Protein AF-A0A7C2A414-F1 (afdb_monomer_lite)

Structure (mmCIF, N/CA/C/O backbone):
data_AF-A0A7C2A414-F1
#
_entry.id   AF-A0A7C2A414-F1
#
loop_
_atom_site.group_PDB
_atom_site.id
_atom_site.type_symbol
_atom_site.label_atom_id
_atom_site.label_alt_id
_atom_site.label_comp_id
_atom_site.label_asym_id
_atom_site.label_entity_id
_atom_site.label_seq_id
_atom_site.pdbx_PDB_ins_code
_atom_site.Cartn_x
_atom_site.Cartn_y
_atom_site.Cartn_z
_atom_site.occupancy
_atom_site.B_iso_or_equiv
_atom_site.auth_seq_id
_atom_site.auth_comp_id
_atom_site.auth_asym_id
_atom_site.auth_atom_id
_atom_site.pdbx_PDB_model_num
ATOM 1 N N . MET A 1 1 ? 48.017 6.744 -39.337 1.00 50.59 1 MET A N 1
ATOM 2 C CA . MET A 1 1 ? 47.789 7.904 -38.442 1.00 50.59 1 MET A CA 1
ATOM 3 C C . MET A 1 1 ? 46.297 8.020 -38.169 1.00 50.59 1 MET A C 1
ATOM 5 O O . MET A 1 1 ? 45.558 8.285 -39.107 1.00 50.59 1 MET A O 1
ATOM 9 N N . ARG A 1 2 ? 45.832 7.776 -36.935 1.00 53.12 2 ARG A N 1
ATOM 10 C CA . ARG A 1 2 ? 44.433 8.056 -36.566 1.00 53.12 2 ARG A CA 1
ATOM 11 C C . ARG A 1 2 ? 44.246 9.574 -36.585 1.00 53.12 2 ARG A C 1
ATOM 13 O O . ARG A 1 2 ? 44.932 10.281 -35.850 1.00 53.12 2 ARG A O 1
ATOM 20 N N . SER A 1 3 ? 43.393 10.068 -37.480 1.00 64.06 3 SER A N 1
ATOM 21 C CA . SER A 1 3 ? 43.001 11.478 -37.493 1.00 64.06 3 SER A CA 1
ATOM 22 C C . SER A 1 3 ? 42.379 11.811 -36.137 1.00 64.06 3 SER A C 1
ATOM 24 O O . SER A 1 3 ? 41.512 11.075 -35.668 1.00 64.06 3 SER A O 1
ATOM 26 N N . SER A 1 4 ? 42.868 12.865 -35.482 1.00 78.19 4 SER A N 1
ATOM 27 C CA . SER A 1 4 ? 42.313 13.329 -34.207 1.00 78.19 4 SER A CA 1
ATOM 28 C C . SER A 1 4 ? 40.832 13.647 -34.395 1.00 78.19 4 SER A C 1
ATOM 30 O O . SER A 1 4 ? 40.471 14.351 -35.336 1.00 78.19 4 SER A O 1
ATOM 32 N N . ILE A 1 5 ? 39.984 13.140 -33.500 1.00 76.44 5 ILE A N 1
ATOM 33 C CA . ILE A 1 5 ? 38.527 13.325 -33.548 1.00 76.44 5 ILE A CA 1
ATOM 34 C C . ILE A 1 5 ? 38.134 14.815 -33.543 1.00 76.44 5 ILE A C 1
ATOM 36 O O . ILE A 1 5 ? 37.133 15.203 -34.132 1.00 76.44 5 ILE A O 1
ATOM 40 N N . PHE A 1 6 ? 39.000 15.665 -32.983 1.00 76.94 6 P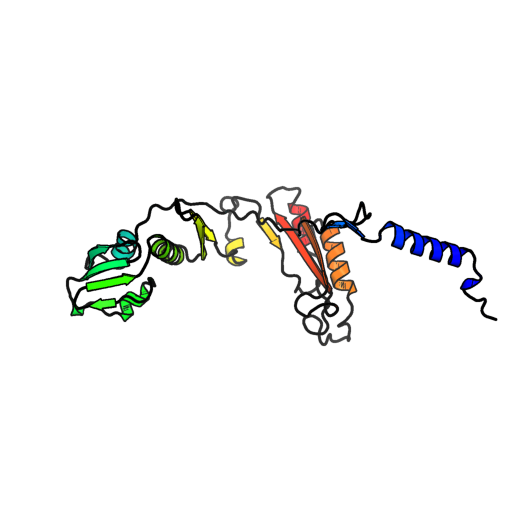HE A N 1
ATOM 41 C CA . PHE A 1 6 ? 38.868 17.122 -32.951 1.00 76.94 6 PHE A CA 1
ATOM 42 C C . PHE A 1 6 ? 39.212 17.820 -34.276 1.00 76.94 6 PHE A C 1
ATOM 44 O O . PHE A 1 6 ? 39.182 19.043 -34.341 1.00 76.94 6 PHE A O 1
ATOM 51 N N . LYS A 1 7 ? 39.565 17.077 -35.333 1.00 84.25 7 LYS A N 1
ATOM 52 C CA . LYS A 1 7 ? 39.745 17.622 -36.689 1.00 84.25 7 LYS A CA 1
ATOM 53 C C . LYS A 1 7 ? 38.499 17.472 -37.564 1.00 84.25 7 LYS A C 1
ATOM 55 O O . LYS A 1 7 ? 38.456 18.075 -38.632 1.00 84.25 7 LYS A O 1
ATOM 60 N N . ASP A 1 8 ? 37.507 16.679 -37.151 1.00 89.25 8 ASP A N 1
ATOM 61 C CA . ASP A 1 8 ? 36.252 16.551 -37.894 1.00 89.25 8 ASP A CA 1
ATOM 62 C C . ASP A 1 8 ? 35.303 17.694 -37.513 1.00 89.25 8 ASP A C 1
ATOM 64 O O . ASP A 1 8 ? 34.830 17.793 -36.380 1.00 89.25 8 ASP A O 1
ATOM 68 N N . PHE A 1 9 ? 35.007 18.562 -38.479 1.00 90.25 9 PHE A N 1
ATOM 69 C CA . PHE A 1 9 ? 34.134 19.719 -38.290 1.00 90.25 9 PHE A CA 1
ATOM 70 C C . PHE A 1 9 ? 32.725 19.338 -37.804 1.00 90.25 9 PHE A C 1
ATOM 72 O O . PHE A 1 9 ? 32.122 20.078 -37.030 1.00 90.25 9 PHE A O 1
ATOM 79 N N . ARG A 1 10 ? 32.217 18.154 -38.175 1.00 88.25 10 ARG A N 1
ATOM 80 C CA . ARG A 1 10 ? 30.908 17.660 -37.716 1.00 88.25 10 ARG A CA 1
ATOM 81 C C . ARG A 1 10 ? 30.917 17.354 -36.221 1.00 88.25 10 ARG A C 1
ATOM 83 O O . ARG A 1 10 ? 29.940 17.636 -35.535 1.00 88.25 10 ARG A O 1
ATOM 90 N N . VAL A 1 11 ? 32.030 16.818 -35.715 1.00 89.12 11 VAL A N 1
ATOM 91 C CA . VAL A 1 11 ? 32.210 16.537 -34.284 1.00 89.12 11 VAL A CA 1
ATOM 92 C C . VAL A 1 11 ? 32.282 17.843 -33.500 1.00 89.12 11 VAL A C 1
ATOM 94 O O . VAL A 1 11 ? 31.648 17.960 -32.456 1.00 89.12 11 VAL A O 1
ATOM 97 N N . ILE A 1 12 ? 32.984 18.851 -34.025 1.00 91.81 12 ILE A N 1
ATOM 98 C CA . ILE A 1 12 ? 33.044 20.181 -33.402 1.00 91.81 12 ILE A CA 1
ATOM 99 C C . ILE A 1 12 ? 31.646 20.809 -33.338 1.00 91.81 12 ILE A C 1
ATOM 101 O O . ILE A 1 12 ? 31.252 21.293 -32.280 1.00 91.81 12 ILE A O 1
ATOM 105 N N . ILE A 1 13 ? 30.868 20.750 -34.427 1.00 94.88 13 ILE A N 1
ATOM 106 C CA . ILE A 1 13 ? 29.482 21.244 -34.439 1.00 94.88 13 ILE A CA 1
ATOM 107 C C . ILE A 1 13 ? 28.632 20.521 -33.393 1.00 94.88 13 ILE A C 1
ATOM 109 O O . ILE A 1 13 ? 27.907 21.179 -32.653 1.00 94.88 13 ILE A O 1
ATOM 113 N N . LEU A 1 14 ? 28.721 19.192 -33.307 1.00 92.06 14 LEU A N 1
ATOM 114 C CA . LEU A 1 14 ? 27.942 18.419 -32.341 1.00 92.06 14 LEU A CA 1
ATOM 115 C C . LEU A 1 14 ? 28.303 18.790 -30.895 1.00 92.06 14 LEU A C 1
ATOM 117 O O . LEU A 1 14 ? 27.409 18.993 -30.080 1.00 92.06 14 LEU A O 1
ATOM 121 N N . ILE A 1 15 ? 29.595 18.933 -30.586 1.00 93.38 15 ILE A N 1
ATOM 122 C CA . ILE A 1 15 ? 30.061 19.363 -29.260 1.00 93.38 15 ILE A CA 1
ATOM 123 C C . ILE A 1 15 ? 29.518 20.757 -28.926 1.00 93.38 15 ILE A C 1
ATOM 125 O O . ILE A 1 15 ? 29.006 20.964 -27.828 1.00 93.38 15 ILE A O 1
ATOM 129 N N . LEU A 1 16 ? 29.584 21.699 -29.871 1.00 95.50 16 LEU A N 1
ATOM 130 C CA . LEU A 1 16 ? 29.059 23.053 -29.682 1.00 95.50 16 LEU A CA 1
ATOM 131 C C . LEU A 1 16 ? 27.534 23.064 -29.519 1.00 95.50 16 LEU A C 1
ATOM 133 O O . LEU A 1 16 ? 27.022 23.806 -28.685 1.00 95.50 16 LEU A O 1
ATOM 137 N N . ALA A 1 17 ? 26.810 22.222 -30.260 1.00 94.50 17 ALA A N 1
ATOM 138 C CA . ALA A 1 17 ? 25.364 22.079 -30.130 1.00 94.50 17 ALA A CA 1
ATOM 139 C C . ALA A 1 17 ? 24.970 21.506 -28.759 1.00 94.50 17 ALA A C 1
ATOM 141 O O . ALA A 1 17 ? 24.065 22.033 -28.116 1.00 94.50 17 ALA A O 1
ATOM 142 N N . ILE A 1 18 ? 25.684 20.483 -28.273 1.00 90.88 18 ILE A N 1
ATOM 143 C CA . ILE A 1 18 ? 25.467 19.912 -26.937 1.00 90.88 18 ILE A CA 1
ATOM 144 C C . ILE A 1 18 ? 25.780 20.956 -25.859 1.00 90.88 18 ILE A C 1
ATOM 146 O O . ILE A 1 18 ? 24.943 21.197 -24.991 1.00 90.88 18 ILE A O 1
ATOM 150 N N . ALA A 1 19 ? 26.929 21.632 -25.936 1.00 93.56 19 ALA A N 1
ATOM 151 C CA . ALA A 1 19 ? 27.298 22.671 -24.976 1.00 93.56 19 ALA A CA 1
ATOM 152 C C . ALA A 1 19 ? 26.283 23.828 -24.959 1.00 93.56 19 ALA A C 1
ATOM 154 O O . ALA A 1 19 ? 25.848 24.251 -23.890 1.00 93.56 19 ALA A O 1
ATOM 155 N N . GLY A 1 20 ? 25.842 24.288 -26.134 1.00 93.31 20 GLY A N 1
ATOM 156 C CA . GLY A 1 20 ? 24.793 25.299 -26.256 1.00 93.31 20 GLY A CA 1
ATOM 157 C C . GLY A 1 20 ? 23.455 24.835 -25.677 1.00 93.31 20 GLY A C 1
ATOM 158 O O . GLY A 1 20 ? 22.790 25.611 -24.995 1.00 93.31 20 GLY A O 1
ATOM 159 N N . SER A 1 21 ? 23.084 23.564 -25.871 1.00 86.06 21 SER A N 1
ATOM 160 C CA . SER A 1 21 ? 21.862 23.003 -25.285 1.00 86.06 21 SER A CA 1
ATOM 161 C C . SER A 1 21 ? 21.916 22.952 -23.756 1.00 86.06 21 SER A C 1
ATOM 163 O O . SER A 1 21 ? 20.942 23.332 -23.117 1.00 86.06 21 SER A O 1
ATOM 165 N N . LEU A 1 22 ? 23.062 22.581 -23.168 1.00 84.81 22 LEU A N 1
ATOM 166 C CA . LEU A 1 22 ? 23.259 22.537 -21.715 1.00 84.81 22 LEU A CA 1
ATOM 167 C C . LEU A 1 22 ? 23.136 23.925 -21.083 1.00 84.81 22 LEU A C 1
ATOM 169 O O . LEU A 1 22 ? 22.498 24.067 -20.045 1.00 84.81 22 LEU A O 1
ATOM 173 N N . VAL A 1 23 ? 23.691 24.953 -21.730 1.00 87.31 23 VAL A N 1
ATOM 174 C CA . VAL A 1 23 ? 23.530 26.347 -21.291 1.00 87.31 23 VAL A CA 1
ATOM 175 C C . VAL A 1 23 ? 22.075 26.790 -21.422 1.00 87.31 23 VAL A C 1
ATOM 177 O O . VAL A 1 23 ? 21.533 27.389 -20.497 1.00 87.31 23 VAL A O 1
ATOM 180 N N . ALA A 1 24 ? 21.423 26.463 -22.541 1.00 84.62 24 ALA A N 1
ATOM 181 C CA . ALA A 1 24 ? 20.038 26.848 -22.784 1.00 84.62 24 ALA A CA 1
ATOM 182 C C . ALA A 1 24 ? 19.073 26.258 -21.746 1.00 84.62 24 ALA A C 1
ATOM 184 O O . ALA A 1 24 ? 18.133 26.947 -21.362 1.00 84.62 24 ALA A O 1
ATOM 185 N N . ILE A 1 25 ? 19.314 25.028 -21.274 1.00 83.06 25 ILE A N 1
ATOM 186 C CA . ILE A 1 25 ? 18.463 24.332 -20.292 1.00 83.06 25 ILE A CA 1
ATOM 187 C C . ILE A 1 25 ? 18.947 24.455 -18.840 1.00 83.06 25 ILE A C 1
ATOM 189 O O . ILE A 1 25 ? 18.293 23.922 -17.939 1.00 83.06 25 ILE A O 1
ATOM 193 N N . SER A 1 26 ? 20.081 25.124 -18.601 1.00 83.69 26 SER A N 1
ATOM 194 C CA . SER A 1 26 ? 20.698 25.195 -17.277 1.00 83.69 26 SER A CA 1
ATOM 195 C C . SER A 1 26 ? 19.728 25.797 -16.257 1.00 83.69 26 SER A C 1
ATOM 197 O O . SER A 1 26 ? 19.143 26.857 -16.516 1.00 83.69 26 SER A O 1
ATOM 199 N N . PRO A 1 27 ? 19.557 25.161 -15.086 1.00 82.56 27 PRO A N 1
ATOM 200 C CA . PRO A 1 27 ? 18.772 25.751 -14.021 1.00 82.56 27 PRO A CA 1
ATOM 201 C C . PRO A 1 27 ? 19.476 27.004 -13.487 1.00 82.56 27 PRO A C 1
ATOM 203 O O . PRO A 1 27 ? 20.707 27.091 -13.478 1.00 82.56 27 PRO A O 1
ATOM 206 N N . HIS A 1 28 ? 18.689 27.975 -13.045 1.00 84.38 28 HIS A N 1
ATOM 207 C CA . HIS A 1 28 ? 19.157 29.196 -12.401 1.00 84.38 28 HIS A CA 1
ATOM 208 C C . HIS A 1 28 ? 18.235 29.547 -11.234 1.00 84.38 28 HIS A C 1
ATOM 210 O O . HIS A 1 28 ? 17.086 29.113 -11.175 1.00 84.38 28 HIS A O 1
ATOM 216 N N . TYR A 1 29 ? 18.762 30.293 -10.269 1.00 77.56 29 TYR A N 1
ATOM 217 C CA . TYR A 1 29 ? 18.029 30.658 -9.063 1.00 77.56 29 TYR A CA 1
ATOM 218 C C . TYR A 1 29 ? 17.495 32.081 -9.200 1.00 77.56 29 TYR A C 1
ATOM 220 O O . TYR A 1 29 ? 18.272 33.009 -9.424 1.00 77.56 29 TYR A O 1
ATOM 228 N N . GLU A 1 30 ? 16.184 32.253 -9.070 1.00 84.12 30 GLU A N 1
ATOM 229 C CA . GLU A 1 30 ? 15.518 33.549 -9.190 1.00 84.12 30 GLU A CA 1
ATOM 230 C C . GLU A 1 30 ? 14.342 33.605 -8.203 1.00 84.12 30 GLU A C 1
ATOM 232 O O . GLU A 1 30 ? 13.586 32.641 -8.068 1.00 84.12 30 GLU A O 1
ATOM 237 N N . GLU A 1 31 ? 14.208 34.718 -7.471 1.00 77.19 31 GLU A N 1
ATOM 238 C CA . GLU A 1 31 ? 13.095 34.958 -6.529 1.00 77.19 31 GLU A CA 1
ATOM 239 C C . GLU A 1 31 ? 12.868 33.825 -5.505 1.00 77.19 31 GLU A C 1
ATOM 241 O O . GLU A 1 31 ? 11.742 33.468 -5.171 1.00 77.19 31 GLU A O 1
ATOM 246 N N . GLY A 1 32 ? 13.949 33.230 -4.992 1.00 79.25 32 GLY A N 1
ATOM 247 C CA . GLY A 1 32 ? 13.858 32.191 -3.960 1.00 79.25 32 GLY A CA 1
ATOM 248 C C . GLY A 1 32 ? 13.520 30.788 -4.478 1.00 79.25 32 GLY A C 1
ATOM 249 O O . GLY A 1 32 ? 13.444 29.868 -3.668 1.00 79.25 32 GLY A O 1
ATOM 250 N N . SER A 1 33 ? 13.376 30.602 -5.794 1.00 64.62 33 SER A N 1
ATOM 251 C CA . SER A 1 33 ? 13.037 29.320 -6.423 1.00 64.62 33 SER A CA 1
ATOM 252 C C . SER A 1 33 ? 14.033 28.926 -7.523 1.00 64.62 33 SER A C 1
ATOM 254 O O . SER A 1 33 ? 14.654 29.778 -8.163 1.00 64.62 33 SER A O 1
ATOM 256 N N . LEU A 1 34 ? 14.204 27.618 -7.738 1.00 76.06 34 LEU A N 1
ATOM 257 C CA . LEU A 1 34 ? 15.009 27.078 -8.834 1.00 76.06 34 LEU A CA 1
ATOM 258 C C . LEU A 1 34 ? 14.167 27.083 -10.118 1.00 76.06 34 LEU A C 1
ATOM 260 O O . LEU A 1 34 ? 13.192 26.342 -10.212 1.00 76.06 34 LEU A O 1
ATOM 264 N N . LYS A 1 35 ? 14.549 27.885 -11.112 1.00 77.12 35 LYS A N 1
ATOM 265 C CA . LYS A 1 35 ? 13.899 27.926 -12.427 1.00 77.12 35 LYS A CA 1
ATOM 266 C C . LYS A 1 35 ? 14.732 27.194 -13.472 1.00 77.12 35 LYS A C 1
ATOM 268 O O . LYS A 1 35 ? 15.961 27.226 -13.447 1.00 77.12 35 LYS A O 1
ATOM 273 N N . THR A 1 36 ? 14.067 26.547 -14.424 1.00 77.56 36 THR A N 1
ATOM 274 C CA . THR A 1 36 ? 14.696 25.921 -15.594 1.00 77.56 36 THR A CA 1
ATOM 275 C C . THR A 1 36 ? 13.995 26.376 -16.870 1.00 77.56 36 THR A C 1
ATOM 277 O O . THR A 1 36 ? 12.791 26.611 -16.887 1.00 77.56 36 THR A O 1
ATOM 280 N N . ASN A 1 37 ? 14.753 26.493 -17.960 1.00 75.06 37 ASN A N 1
ATOM 281 C CA . ASN A 1 37 ? 14.219 26.797 -19.290 1.00 75.06 37 ASN A CA 1
ATOM 282 C C . ASN A 1 37 ? 13.684 25.541 -20.019 1.00 75.06 37 ASN A C 1
ATOM 284 O O . ASN A 1 37 ? 13.315 25.615 -21.196 1.00 75.06 37 ASN A O 1
ATOM 288 N N . LEU A 1 38 ? 13.649 24.377 -19.356 1.00 70.19 38 LEU A N 1
ATOM 289 C CA . LEU A 1 38 ? 13.017 23.160 -19.871 1.00 70.19 38 LEU A CA 1
ATOM 290 C C . LEU A 1 38 ? 11.491 23.335 -19.936 1.00 70.19 38 LEU A C 1
ATOM 292 O O . LEU A 1 38 ? 10.787 23.124 -18.960 1.00 70.19 38 LEU A O 1
ATOM 296 N N . LYS A 1 39 ? 10.955 23.650 -21.121 1.00 59.25 39 LYS A N 1
ATOM 297 C CA . LYS A 1 39 ? 9.496 23.727 -21.355 1.00 59.25 39 LYS A CA 1
ATOM 298 C C . LYS A 1 39 ? 8.776 22.368 -21.371 1.00 59.25 39 LYS A C 1
ATOM 300 O O . LYS A 1 39 ? 7.552 22.338 -21.406 1.00 59.25 39 LYS A O 1
ATOM 305 N N . LEU A 1 40 ? 9.524 21.264 -21.435 1.00 54.44 40 LEU A N 1
ATOM 306 C CA . LEU A 1 40 ? 9.014 19.889 -21.582 1.00 54.44 40 LEU A CA 1
ATOM 307 C C . LEU A 1 40 ? 9.669 18.910 -20.590 1.00 54.44 40 LEU A C 1
ATOM 309 O O . LEU A 1 40 ? 9.652 17.700 -20.807 1.00 54.44 40 LEU A O 1
ATOM 313 N N . GLY A 1 41 ? 10.286 19.425 -19.524 1.00 44.44 41 GLY A N 1
ATOM 314 C CA . GLY A 1 41 ? 10.731 18.590 -18.413 1.00 44.44 41 GLY A CA 1
ATOM 315 C C . GLY A 1 41 ? 9.532 18.157 -17.578 1.00 44.44 41 GLY A C 1
ATOM 316 O O . GLY A 1 41 ? 8.546 18.885 -17.497 1.00 44.44 41 GLY A O 1
ATOM 317 N N . LEU A 1 42 ? 9.613 16.979 -16.962 1.00 50.41 42 LEU A N 1
ATOM 318 C CA . LEU A 1 42 ? 8.736 16.626 -15.849 1.00 50.41 42 LEU A CA 1
ATOM 319 C C . LEU A 1 42 ? 8.968 17.669 -14.752 1.00 50.41 42 LEU A C 1
ATOM 321 O O . LEU A 1 42 ? 9.938 17.574 -14.002 1.00 50.41 42 LEU A O 1
ATOM 325 N N . ASP A 1 43 ? 8.122 18.697 -14.715 1.00 40.81 43 ASP A N 1
ATOM 326 C CA . ASP A 1 43 ? 8.003 19.579 -13.565 1.00 40.81 43 ASP A CA 1
ATOM 327 C C . ASP A 1 43 ? 7.621 18.680 -12.389 1.00 40.81 43 ASP A C 1
ATOM 329 O O . ASP A 1 43 ? 6.466 18.305 -12.212 1.00 40.81 43 ASP A O 1
ATOM 333 N N . PHE A 1 44 ? 8.603 18.307 -11.571 1.00 43.69 44 PHE A N 1
ATOM 334 C CA . PHE A 1 44 ? 8.376 17.658 -10.278 1.00 43.69 44 PHE A CA 1
ATOM 335 C C . PHE A 1 44 ? 7.835 18.665 -9.242 1.00 43.69 44 PHE A C 1
ATOM 337 O O . PHE A 1 44 ? 8.035 18.509 -8.038 1.00 43.69 44 PHE A O 1
ATOM 344 N N . VAL A 1 45 ? 7.145 19.717 -9.696 1.00 35.97 45 VAL A N 1
ATOM 345 C CA . VAL A 1 45 ? 6.385 20.636 -8.854 1.00 35.97 45 VAL A CA 1
ATOM 346 C C . VAL A 1 45 ? 5.007 20.012 -8.659 1.00 35.97 45 VAL A C 1
ATOM 348 O O . VAL A 1 45 ? 4.048 20.307 -9.363 1.00 35.97 45 VAL A O 1
ATOM 351 N N . GLY A 1 46 ? 4.956 19.076 -7.715 1.00 38.22 46 GLY A N 1
ATOM 352 C CA . GLY A 1 46 ? 3.798 18.231 -7.450 1.00 38.22 46 GLY A CA 1
ATOM 353 C C . GLY A 1 46 ? 4.112 16.799 -7.846 1.00 38.22 46 GLY A C 1
ATOM 354 O O . GLY A 1 46 ? 3.844 16.383 -8.969 1.00 38.22 46 GLY A O 1
ATOM 355 N N . GLY A 1 47 ? 4.725 16.047 -6.929 1.00 31.88 47 GLY A N 1
ATOM 356 C CA . GLY A 1 47 ? 4.906 14.610 -7.111 1.00 31.88 47 GLY A CA 1
ATOM 357 C C . GLY A 1 47 ? 3.591 13.956 -7.538 1.00 31.88 47 GLY A C 1
ATOM 358 O O . GLY A 1 47 ? 2.523 14.344 -7.066 1.00 31.88 47 GLY A O 1
ATOM 359 N N . SER A 1 48 ? 3.669 12.985 -8.445 1.00 38.75 48 SER A N 1
ATOM 360 C CA . SER A 1 48 ? 2.521 12.183 -8.856 1.00 38.75 48 SER A CA 1
ATOM 361 C C . SER A 1 48 ? 1.928 11.492 -7.629 1.00 38.75 48 SER A C 1
ATOM 363 O O . SER A 1 48 ? 2.441 10.471 -7.176 1.00 38.75 48 SER A O 1
ATOM 365 N N . SER A 1 49 ? 0.862 12.051 -7.062 1.00 35.72 49 SER A N 1
ATOM 366 C CA . SER A 1 49 ? 0.057 11.356 -6.071 1.00 35.72 49 SER A CA 1
ATOM 367 C C . SER A 1 49 ? -0.882 10.408 -6.810 1.00 35.72 49 SER A C 1
ATOM 369 O O . SER A 1 49 ? -1.636 10.792 -7.705 1.00 35.72 49 SER A O 1
ATOM 371 N N . ILE A 1 50 ? -0.814 9.128 -6.454 1.00 35.22 50 ILE A N 1
ATOM 372 C CA . ILE A 1 50 ? -1.864 8.178 -6.801 1.00 35.22 50 ILE A CA 1
ATOM 373 C C . ILE A 1 50 ? -3.078 8.573 -5.963 1.00 35.22 50 ILE A C 1
ATOM 375 O O . ILE A 1 50 ? -3.075 8.425 -4.743 1.00 35.22 50 ILE A O 1
ATOM 379 N N . GLN A 1 51 ? -4.124 9.072 -6.613 1.00 30.81 51 GLN A N 1
ATOM 380 C CA . GLN A 1 51 ? -5.427 9.221 -5.984 1.00 30.81 51 GLN A CA 1
ATOM 381 C C . GLN A 1 51 ? -6.162 7.884 -6.138 1.00 30.81 51 GLN A C 1
ATOM 383 O O . GLN A 1 51 ? -6.826 7.629 -7.144 1.00 30.81 51 GLN A O 1
ATOM 388 N N . LEU A 1 52 ? -5.978 6.983 -5.167 1.00 35.09 52 LEU A N 1
ATOM 389 C CA . LEU A 1 52 ? -6.820 5.795 -5.050 1.00 35.09 52 LEU A CA 1
ATOM 390 C C . LEU A 1 52 ? -8.248 6.278 -4.785 1.00 35.09 52 LEU A C 1
ATOM 392 O O . LEU A 1 52 ? -8.497 6.984 -3.808 1.00 35.09 52 LEU A O 1
ATOM 396 N N . LYS A 1 53 ? -9.194 5.911 -5.653 1.00 34.81 53 LYS A N 1
ATOM 397 C CA . LYS A 1 53 ? -10.617 6.056 -5.345 1.00 34.81 53 LYS A CA 1
ATOM 398 C C . LYS A 1 53 ? -10.978 4.951 -4.354 1.00 34.81 53 LYS A C 1
ATOM 400 O O . LYS A 1 53 ? -11.455 3.894 -4.747 1.00 34.81 53 LYS A O 1
ATOM 405 N N . LEU A 1 54 ? -10.668 5.185 -3.084 1.00 42.16 54 LEU A N 1
ATOM 406 C CA . LEU A 1 54 ? -11.221 4.416 -1.979 1.00 42.16 54 LEU A CA 1
ATOM 407 C C . LEU A 1 54 ? -12.730 4.684 -1.968 1.00 42.16 54 LEU A C 1
ATOM 409 O O . LEU A 1 54 ? -13.151 5.844 -1.976 1.00 42.16 54 LEU A O 1
ATOM 413 N N . GLU A 1 55 ? -13.552 3.636 -1.970 1.00 39.75 55 GLU A N 1
ATOM 414 C CA . GLU A 1 55 ? -14.950 3.763 -1.550 1.00 39.75 55 GLU A CA 1
ATOM 415 C C . GLU A 1 55 ? -14.969 3.973 -0.031 1.00 39.75 55 GLU A C 1
ATOM 417 O O . GLU A 1 55 ? -15.293 3.085 0.747 1.00 39.75 55 GLU A O 1
ATOM 422 N N . GLY A 1 56 ? -14.546 5.160 0.400 1.00 44.84 56 GLY A N 1
ATOM 423 C CA . GLY A 1 56 ? -14.710 5.605 1.771 1.00 44.84 56 GLY A CA 1
ATOM 424 C C . GLY A 1 56 ? -16.152 6.048 1.967 1.00 44.84 56 GLY A C 1
ATOM 425 O O . GLY A 1 56 ? -16.621 6.978 1.309 1.00 44.84 56 GLY A O 1
ATOM 426 N N . CYS A 1 57 ? -16.871 5.393 2.871 1.00 45.56 57 CYS A N 1
ATOM 427 C CA . CYS A 1 57 ? -18.091 5.960 3.422 1.00 45.56 57 CYS A CA 1
ATOM 428 C C . CYS A 1 57 ? -17.683 6.843 4.604 1.00 45.56 57 CYS A C 1
ATOM 430 O O . CYS A 1 57 ? -17.165 6.333 5.596 1.00 45.56 57 CYS A O 1
ATOM 432 N N . MET A 1 58 ? -17.879 8.160 4.494 1.00 47.00 58 MET A N 1
ATOM 433 C CA . MET A 1 58 ? -17.784 9.025 5.667 1.00 47.00 58 MET A CA 1
ATOM 434 C C . MET A 1 58 ? -19.062 8.866 6.473 1.00 47.00 58 MET A C 1
ATOM 436 O O . MET A 1 58 ? -20.154 9.168 5.987 1.00 47.00 58 MET A O 1
ATOM 440 N N . VAL A 1 59 ? -18.907 8.390 7.699 1.00 52.44 59 VAL A N 1
ATOM 441 C CA . VAL A 1 59 ? -19.997 8.264 8.657 1.00 52.44 59 VAL A CA 1
ATOM 442 C C . VAL A 1 59 ? -19.757 9.244 9.796 1.00 52.44 59 VAL A C 1
ATOM 444 O O . VAL A 1 59 ? -18.696 9.254 10.418 1.00 52.44 59 VAL A O 1
ATOM 447 N N . GLU A 1 60 ? -20.746 10.095 10.044 1.00 58.66 60 GLU A N 1
ATOM 448 C CA . GLU A 1 60 ? -20.827 10.869 11.277 1.00 58.66 60 GLU A CA 1
ATOM 449 C C . GLU A 1 60 ? -21.497 9.972 12.316 1.00 58.66 60 GLU A C 1
ATOM 451 O O . GLU A 1 60 ? -22.626 9.514 12.123 1.00 58.66 60 GLU A O 1
ATOM 456 N N . ILE A 1 61 ? -20.773 9.657 13.386 1.00 67.25 61 ILE A N 1
ATOM 457 C CA . ILE A 1 61 ? -21.247 8.745 14.423 1.00 67.25 61 ILE A CA 1
ATOM 458 C C . ILE A 1 61 ? -21.475 9.563 15.682 1.00 67.25 61 ILE A C 1
ATOM 460 O O . ILE A 1 61 ? -20.542 10.093 16.274 1.00 67.25 61 ILE A 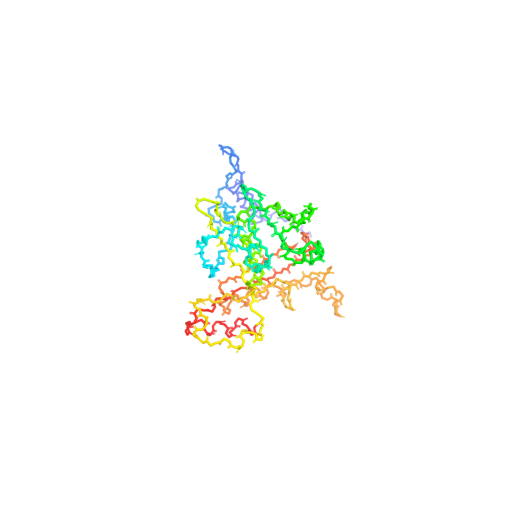O 1
ATOM 464 N N . GLN A 1 62 ? -22.736 9.635 16.101 1.00 74.94 62 GLN A N 1
ATOM 465 C CA . GLN A 1 62 ? -23.093 10.156 17.412 1.00 74.94 62 GLN A CA 1
ATOM 466 C C . GLN A 1 62 ? -22.978 9.034 18.438 1.00 74.94 62 GLN A C 1
ATOM 468 O O . GLN A 1 62 ? -23.904 8.247 18.649 1.00 74.94 62 GLN A O 1
ATOM 473 N N . SER A 1 63 ? -21.816 8.954 19.064 1.00 80.50 63 SER A N 1
ATOM 474 C CA . SER A 1 63 ? -21.500 8.006 20.125 1.00 80.50 63 SER A CA 1
ATOM 475 C C . SER A 1 63 ? -21.098 8.737 21.397 1.00 80.50 63 SER A C 1
ATOM 477 O O . SER A 1 63 ? -20.714 9.902 21.379 1.00 80.50 63 SER A O 1
ATOM 479 N N . SER A 1 64 ? -21.203 8.032 22.521 1.00 91.06 64 SER A N 1
ATOM 480 C CA . SER A 1 64 ? -20.669 8.493 23.796 1.00 91.06 64 SER A CA 1
ATOM 481 C C . SER A 1 64 ? -20.016 7.316 24.517 1.00 91.06 64 SER A C 1
ATOM 483 O O . SER A 1 64 ? -20.497 6.176 24.431 1.00 91.06 64 SER A O 1
ATOM 485 N N . LYS A 1 65 ? -18.903 7.569 25.202 1.00 94.50 65 LYS A N 1
ATOM 486 C CA . LYS A 1 65 ? -18.116 6.563 25.925 1.00 94.50 65 LYS A CA 1
ATOM 487 C C . LYS A 1 65 ? -18.937 5.853 26.994 1.00 94.50 65 LYS A C 1
ATOM 489 O O . LYS A 1 65 ? -18.768 4.652 27.180 1.00 94.50 65 LYS A O 1
ATOM 494 N N . GLU A 1 66 ? -19.884 6.550 27.625 1.00 94.31 66 GLU A N 1
ATOM 495 C CA . GLU A 1 66 ? -20.787 5.983 28.630 1.00 94.31 66 GLU A CA 1
ATOM 496 C C . GLU A 1 66 ? -21.647 4.878 28.021 1.00 94.31 66 GLU A C 1
ATOM 498 O O . GLU A 1 66 ? -21.770 3.795 28.590 1.00 94.31 66 GLU A O 1
ATOM 503 N N . LYS A 1 67 ? -22.212 5.124 26.832 1.00 92.31 67 LYS A N 1
ATOM 504 C CA . LYS A 1 67 ? -23.050 4.141 26.137 1.00 92.31 67 LYS A CA 1
ATOM 505 C C . LYS A 1 67 ? -22.227 2.994 25.568 1.00 92.31 67 LYS A C 1
ATOM 507 O O . LYS A 1 67 ? -22.653 1.849 25.676 1.00 92.31 67 LYS A O 1
ATOM 512 N N . ILE A 1 68 ? -21.072 3.290 24.969 1.00 94.25 68 ILE A N 1
ATOM 513 C CA . ILE A 1 68 ? -20.192 2.276 24.372 1.00 94.25 68 ILE A CA 1
ATOM 514 C C . ILE A 1 68 ? -19.694 1.308 25.445 1.00 94.25 68 ILE A C 1
ATOM 516 O O . ILE A 1 68 ? -19.902 0.101 25.336 1.00 94.25 68 ILE A O 1
ATOM 520 N N . ILE A 1 69 ? -19.060 1.839 26.492 1.00 93.06 69 ILE A N 1
ATOM 521 C CA . ILE A 1 69 ? -18.438 1.015 27.528 1.00 93.06 69 ILE A CA 1
ATOM 522 C C . ILE A 1 69 ? -19.517 0.354 28.386 1.00 93.06 69 ILE A C 1
ATOM 524 O O . ILE A 1 69 ? -19.399 -0.830 28.682 1.00 93.06 69 ILE A O 1
ATOM 528 N N . GLY A 1 70 ? -20.614 1.054 28.696 1.00 91.56 70 GLY A N 1
ATOM 529 C CA . GLY A 1 70 ? -21.751 0.463 29.405 1.00 91.56 70 GLY A CA 1
ATOM 530 C C . GLY A 1 70 ? -22.366 -0.723 28.654 1.00 91.56 70 GLY A C 1
ATOM 531 O O . GLY A 1 70 ? -22.630 -1.761 29.255 1.00 91.56 70 GLY A O 1
ATOM 532 N N . HIS A 1 71 ? -22.519 -0.620 27.329 1.00 91.62 71 HIS A N 1
ATOM 533 C CA . HIS A 1 71 ? -22.996 -1.732 26.503 1.00 91.62 71 HIS A CA 1
ATOM 534 C C . HIS A 1 71 ? -22.030 -2.930 26.510 1.00 91.62 71 HIS A C 1
ATOM 536 O O . HIS A 1 71 ? -22.478 -4.074 26.517 1.00 91.62 71 HIS A O 1
ATOM 542 N N . GLU A 1 72 ? -20.714 -2.699 26.492 1.00 91.00 72 GLU A N 1
ATOM 543 C CA . GLU A 1 72 ? -19.730 -3.789 26.538 1.00 91.00 72 GLU A CA 1
ATOM 544 C C . GLU A 1 72 ? -19.591 -4.443 27.920 1.00 91.00 72 GLU A C 1
ATOM 546 O O . GLU A 1 72 ? -19.336 -5.644 28.002 1.00 91.00 72 GLU A O 1
ATOM 551 N N . LEU A 1 73 ? -19.774 -3.674 28.994 1.00 89.69 73 LEU A N 1
ATOM 552 C CA . LEU A 1 73 ? -19.768 -4.170 30.370 1.00 89.69 73 LEU A CA 1
ATOM 553 C C . LEU A 1 73 ? -21.027 -4.994 30.697 1.00 89.69 73 LEU A C 1
ATOM 555 O O . LEU A 1 73 ? -20.953 -5.977 31.440 1.00 89.69 73 LEU A O 1
ATOM 559 N N . GLY A 1 74 ? -22.171 -4.618 30.121 1.00 87.38 74 GLY A N 1
ATOM 560 C CA . GLY A 1 74 ? -23.464 -5.263 30.344 1.00 87.38 74 GLY A CA 1
ATOM 561 C C . GLY A 1 74 ? -24.162 -4.824 31.636 1.00 87.38 74 GLY A C 1
ATOM 562 O O . GLY A 1 74 ? -23.667 -3.994 32.396 1.00 87.38 74 GLY A O 1
ATOM 563 N N . ASP A 1 75 ? -25.327 -5.417 31.904 1.00 87.38 75 ASP A N 1
ATOM 564 C CA . ASP A 1 75 ? -26.327 -4.905 32.862 1.00 87.38 75 ASP A CA 1
ATOM 565 C C . ASP A 1 75 ? -25.890 -4.856 34.340 1.00 87.38 75 ASP A C 1
ATOM 567 O O . ASP A 1 75 ? -26.577 -4.265 35.169 1.00 87.38 75 ASP A O 1
ATOM 571 N N . LYS A 1 76 ? -24.765 -5.486 34.696 1.00 86.56 76 LYS A N 1
ATOM 572 C CA . LYS A 1 76 ? -24.248 -5.535 36.079 1.00 86.56 76 LYS A CA 1
ATOM 573 C C . LYS A 1 76 ? -23.483 -4.276 36.498 1.00 86.56 76 LYS A C 1
ATOM 575 O O . LYS A 1 76 ? -23.057 -4.178 37.652 1.00 86.56 76 LYS A O 1
ATOM 580 N N . TYR A 1 77 ? -23.243 -3.367 35.558 1.00 89.19 77 TYR A N 1
ATOM 581 C CA . TYR A 1 77 ? -22.439 -2.169 35.752 1.00 89.19 77 TYR A CA 1
ATOM 582 C C . TYR A 1 77 ? -23.291 -0.929 35.513 1.00 89.19 77 TYR A C 1
ATOM 584 O O . TYR A 1 77 ? -23.897 -0.769 34.456 1.00 89.19 77 TYR A O 1
ATOM 592 N N . HIS A 1 78 ? -23.291 -0.023 36.486 1.00 91.88 78 HIS A N 1
ATOM 593 C CA . HIS A 1 78 ? -24.081 1.205 36.438 1.00 91.88 78 HIS A CA 1
ATOM 594 C C . HIS A 1 78 ? -23.168 2.413 36.314 1.00 91.88 78 HIS A C 1
ATOM 596 O O . HIS A 1 78 ? -22.172 2.508 37.026 1.00 91.88 78 HIS A O 1
ATOM 602 N N . LEU A 1 79 ? -23.503 3.340 35.417 1.00 94.44 79 LEU A N 1
ATOM 603 C CA . LEU A 1 79 ? -22.761 4.591 35.263 1.00 94.44 79 LEU A CA 1
ATOM 604 C C . LEU A 1 79 ? -22.779 5.365 36.587 1.00 94.44 79 LEU A C 1
ATOM 606 O O . LEU A 1 79 ? -23.853 5.672 37.107 1.00 94.44 79 LEU A O 1
ATOM 610 N N . SER A 1 80 ? -21.603 5.702 37.108 1.00 93.38 80 SER A N 1
ATOM 611 C CA . SER A 1 80 ? -21.467 6.461 38.353 1.00 93.38 80 SER A CA 1
ATOM 612 C C . SER A 1 80 ? -21.063 7.909 38.103 1.00 93.38 80 SER A C 1
ATOM 614 O O . SER A 1 80 ? -21.591 8.812 38.750 1.00 93.38 80 SER A O 1
ATOM 616 N N . ASN A 1 81 ? -20.142 8.141 37.166 1.00 95.38 81 ASN A N 1
ATOM 617 C CA . ASN A 1 81 ? -19.630 9.467 36.834 1.00 95.38 81 ASN A CA 1
ATOM 618 C C . ASN A 1 81 ? -19.002 9.475 35.431 1.00 95.38 81 ASN A C 1
ATOM 620 O O . ASN A 1 81 ? -18.642 8.428 34.895 1.00 95.38 81 ASN A O 1
ATOM 624 N N . SER A 1 82 ? -18.851 10.653 34.833 1.00 95.25 82 SER A N 1
ATOM 625 C CA . SER A 1 82 ? -18.174 10.823 33.545 1.00 95.25 82 SER A CA 1
ATOM 626 C C . SER A 1 82 ? -17.574 12.224 33.436 1.00 95.25 82 SER A C 1
ATOM 628 O O . SER A 1 82 ? -18.145 13.184 33.954 1.00 95.25 82 SER A O 1
ATOM 630 N N . GLY A 1 83 ? -16.426 12.331 32.773 1.00 93.75 83 GLY A N 1
ATOM 631 C CA . GLY A 1 83 ? -15.765 13.589 32.420 1.00 93.75 83 GLY A CA 1
ATOM 632 C C . GLY A 1 83 ? -15.410 13.627 30.935 1.00 93.75 83 GLY A C 1
ATOM 633 O O . GLY A 1 83 ? -15.858 12.782 30.163 1.00 93.75 83 GLY A O 1
ATOM 634 N N . ASP A 1 84 ? -14.590 14.588 30.518 1.00 90.19 84 ASP A N 1
ATOM 635 C CA . ASP A 1 84 ? -14.200 14.720 29.104 1.00 90.19 84 ASP A CA 1
ATOM 636 C C . ASP A 1 84 ? -13.270 13.576 28.655 1.00 90.19 84 ASP A C 1
ATOM 638 O O . ASP A 1 84 ? -13.350 13.086 27.527 1.00 90.19 84 ASP A O 1
ATOM 642 N N . ASP A 1 85 ? -12.413 13.104 29.561 1.00 93.75 85 ASP A N 1
ATOM 643 C CA . ASP A 1 85 ? -11.358 12.120 29.315 1.00 93.75 85 ASP A CA 1
ATOM 644 C C . ASP A 1 85 ? -11.469 10.865 30.191 1.00 93.75 85 ASP A C 1
ATOM 646 O O . ASP A 1 85 ? -10.544 10.052 30.233 1.00 93.75 85 ASP A O 1
ATOM 650 N N . PHE A 1 86 ? -12.594 10.675 30.885 1.00 95.69 86 PHE A N 1
ATOM 651 C CA . PHE A 1 86 ? -12.835 9.466 31.664 1.00 95.69 86 PHE A CA 1
ATOM 652 C C . PHE A 1 86 ? -14.314 9.100 31.781 1.00 95.69 86 PHE A C 1
ATOM 654 O O . PHE A 1 86 ? -15.198 9.944 31.653 1.00 95.69 86 PHE A O 1
ATOM 661 N N . VAL A 1 87 ? -14.573 7.836 32.113 1.00 96.81 87 VAL A N 1
ATOM 662 C CA . VAL A 1 87 ? -15.888 7.344 32.539 1.00 96.81 87 VAL A CA 1
ATOM 663 C C . VAL A 1 87 ? -15.747 6.354 33.690 1.00 96.81 87 VAL A C 1
ATOM 665 O O . VAL A 1 87 ? -14.800 5.565 33.737 1.00 96.81 87 VAL A O 1
ATOM 668 N N . GLU A 1 88 ? -16.685 6.409 34.631 1.00 96.06 88 GLU A N 1
ATOM 669 C CA . GLU A 1 88 ? -16.711 5.587 35.835 1.00 96.06 88 GLU A CA 1
ATOM 670 C C . GLU A 1 88 ? -18.003 4.768 35.917 1.00 96.06 88 GLU A C 1
ATOM 672 O O . GLU A 1 88 ? -19.102 5.273 35.672 1.00 96.06 88 GLU A O 1
ATOM 677 N N . PHE A 1 89 ? -17.860 3.501 36.296 1.00 94.38 89 PHE A N 1
ATOM 678 C CA . PHE A 1 89 ? -18.958 2.572 36.526 1.00 94.38 89 PHE A CA 1
ATOM 679 C C . PHE A 1 89 ? -18.842 1.939 37.910 1.00 94.38 89 PHE A C 1
ATOM 681 O O . PHE A 1 89 ? -17.745 1.693 38.407 1.00 94.38 89 PHE A O 1
ATOM 688 N N . THR A 1 90 ? -19.980 1.619 38.514 1.00 92.19 90 THR A N 1
ATOM 689 C CA . THR A 1 90 ? -20.073 0.853 39.757 1.00 92.19 90 THR A CA 1
ATOM 690 C C . THR A 1 90 ? -20.625 -0.539 39.470 1.00 92.19 90 THR A C 1
ATOM 692 O O . THR A 1 90 ? -21.641 -0.670 38.787 1.00 92.19 90 THR A O 1
ATOM 695 N N . CYS A 1 91 ? -19.971 -1.579 39.988 1.00 87.12 91 CYS A N 1
ATOM 696 C CA . CYS A 1 91 ? -20.456 -2.958 39.904 1.00 87.12 91 CYS A CA 1
ATOM 697 C C . CYS A 1 91 ? -21.285 -3.338 41.141 1.00 87.12 91 CYS A C 1
ATOM 699 O O . CYS A 1 91 ? -20.934 -2.972 42.263 1.00 87.12 91 CYS A O 1
ATOM 701 N N . GLU A 1 92 ? -22.358 -4.108 40.952 1.00 81.62 92 GLU A N 1
ATOM 702 C CA . GLU A 1 92 ? -23.169 -4.630 42.065 1.00 81.62 92 GLU A CA 1
ATOM 703 C C . GLU A 1 92 ? -22.461 -5.735 42.877 1.00 81.62 92 GLU A C 1
ATOM 705 O O . GLU A 1 92 ? -22.796 -5.943 44.042 1.00 81.62 92 GLU A O 1
ATOM 710 N N . ASP A 1 93 ? -21.474 -6.426 42.291 1.00 77.31 93 ASP A N 1
ATOM 711 C CA . ASP A 1 93 ? -20.735 -7.529 42.921 1.00 77.31 93 ASP A CA 1
ATOM 712 C C . ASP A 1 93 ? -19.215 -7.300 42.838 1.00 77.31 93 ASP A C 1
ATOM 714 O O . ASP A 1 93 ? -18.579 -7.529 41.805 1.00 77.31 93 ASP A O 1
ATOM 718 N N . GLU A 1 94 ? -18.619 -6.863 43.953 1.00 66.06 94 GLU A N 1
ATOM 719 C CA . GLU A 1 94 ? -17.176 -6.600 44.081 1.00 66.06 94 GLU A CA 1
ATOM 720 C C . GLU A 1 94 ? -16.307 -7.824 43.760 1.00 66.06 94 GLU A C 1
ATOM 722 O O . GLU A 1 94 ? -15.200 -7.675 43.245 1.00 66.06 94 GLU A O 1
ATOM 727 N N . ASN A 1 95 ? -16.806 -9.041 44.007 1.00 65.44 95 ASN A N 1
ATOM 728 C CA . ASN A 1 95 ? -16.037 -10.267 43.785 1.00 65.44 95 ASN A CA 1
ATOM 729 C C . ASN A 1 95 ? -16.096 -10.759 42.333 1.00 65.44 95 ASN A C 1
ATOM 731 O O . ASN A 1 95 ? -15.324 -11.641 41.955 1.00 65.44 95 ASN A O 1
ATOM 735 N N . ALA A 1 96 ? -17.001 -10.210 41.517 1.00 62.84 96 ALA A N 1
ATOM 736 C CA . ALA A 1 96 ? -17.180 -10.610 40.124 1.00 62.84 96 ALA A CA 1
ATOM 737 C C . ALA A 1 96 ? -16.273 -9.845 39.145 1.00 62.84 96 ALA A C 1
ATOM 739 O O . ALA A 1 96 ? -16.181 -10.230 37.979 1.00 62.84 96 ALA A O 1
ATOM 740 N N . THR A 1 97 ? -15.608 -8.772 39.588 1.00 69.19 97 THR A N 1
ATOM 741 C CA . THR A 1 97 ? -14.841 -7.894 38.698 1.00 69.19 97 THR A CA 1
ATOM 742 C C . THR A 1 97 ? -13.344 -8.169 38.788 1.00 69.19 97 THR A C 1
ATOM 744 O O . THR A 1 97 ? -12.686 -7.856 39.777 1.00 69.19 97 THR A O 1
ATOM 747 N N . VAL A 1 98 ? -12.777 -8.699 37.705 1.00 79.25 98 VAL A N 1
ATOM 748 C CA . VAL A 1 98 ? -11.336 -8.927 37.565 1.00 79.25 98 VAL A CA 1
ATOM 749 C C . VAL A 1 98 ? -10.774 -7.920 36.563 1.00 79.25 98 VAL A C 1
ATOM 751 O O . VAL A 1 98 ? -11.210 -7.878 35.415 1.00 79.25 98 VAL A O 1
ATOM 754 N N . ILE A 1 99 ? -9.772 -7.128 36.971 1.00 82.56 99 ILE A N 1
ATOM 755 C CA . ILE A 1 99 ? -9.106 -6.130 36.102 1.00 82.56 99 ILE A CA 1
ATOM 756 C C . ILE A 1 99 ? -8.669 -6.748 34.766 1.00 82.56 99 ILE A C 1
ATOM 758 O O . ILE A 1 99 ? -8.752 -6.105 33.723 1.00 82.56 99 ILE A O 1
ATOM 762 N N . GLU A 1 100 ? -8.214 -8.000 34.788 1.00 84.88 100 GLU A N 1
ATOM 763 C CA . GLU A 1 100 ? -7.755 -8.700 33.591 1.00 84.88 100 GLU A CA 1
ATOM 764 C C . GLU A 1 100 ? -8.877 -8.971 32.581 1.00 84.88 100 GLU A C 1
ATOM 766 O O . GLU A 1 100 ? -8.629 -8.941 31.380 1.00 84.88 100 GLU A O 1
ATOM 771 N N . ASP A 1 101 ? -10.117 -9.165 33.035 1.00 86.38 101 ASP A N 1
ATOM 772 C CA . ASP A 1 101 ? -11.266 -9.301 32.139 1.00 86.38 101 ASP A CA 1
ATOM 773 C C . ASP A 1 101 ? -11.679 -7.950 31.554 1.00 86.38 101 ASP A C 1
ATOM 775 O O . ASP A 1 101 ? -11.969 -7.856 30.363 1.00 86.38 101 ASP A O 1
ATOM 779 N N . LEU A 1 102 ? -11.599 -6.878 32.345 1.00 88.31 102 LEU A N 1
ATOM 780 C CA . LEU A 1 102 ? -11.872 -5.524 31.860 1.00 88.31 102 LEU A CA 1
ATOM 781 C C . LEU A 1 102 ? -10.835 -5.056 30.829 1.00 88.31 102 LEU A C 1
ATOM 783 O O . LEU A 1 102 ? -11.187 -4.407 29.847 1.00 88.31 102 LEU A O 1
ATOM 787 N N . LYS A 1 103 ? -9.558 -5.422 30.998 1.00 89.00 103 LYS A N 1
ATOM 788 C CA . LYS A 1 103 ? -8.510 -5.131 30.005 1.00 89.00 103 LYS A CA 1
ATOM 789 C C . LYS A 1 103 ? -8.786 -5.781 28.651 1.00 89.00 103 LYS A C 1
ATOM 791 O O . LYS A 1 103 ? -8.433 -5.199 27.627 1.00 89.00 103 LYS A O 1
ATOM 796 N N . LYS A 1 104 ? -9.440 -6.950 28.617 1.00 89.44 104 LYS A N 1
ATOM 797 C CA . LYS A 1 104 ? -9.814 -7.620 27.356 1.00 89.44 104 LYS A CA 1
ATOM 798 C C . LYS A 1 104 ? -10.813 -6.805 26.533 1.00 89.44 104 LYS A C 1
ATOM 800 O O . LYS A 1 104 ? -10.915 -7.032 25.331 1.00 89.44 104 LY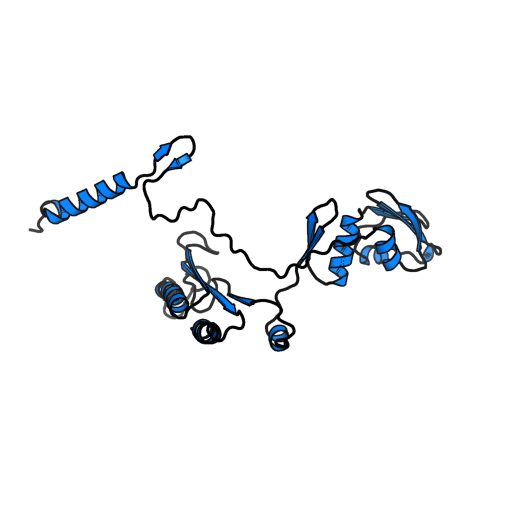S A O 1
ATOM 805 N N . LEU A 1 105 ? -11.514 -5.842 27.140 1.00 89.56 105 LEU A N 1
ATOM 806 C CA . LEU A 1 105 ? -12.389 -4.919 26.413 1.00 89.56 105 LEU A CA 1
ATOM 807 C C . LEU A 1 105 ? -11.597 -3.975 25.496 1.00 89.56 105 LEU A C 1
ATOM 809 O O . LEU A 1 105 ? -12.127 -3.529 24.481 1.00 89.56 105 LEU A O 1
ATOM 813 N N . GLY A 1 106 ? -10.325 -3.706 25.809 1.00 91.31 106 GLY A N 1
ATOM 814 C CA . GLY A 1 106 ? -9.418 -2.939 24.953 1.00 91.31 106 GLY A CA 1
ATOM 815 C C . GLY A 1 106 ? -9.462 -1.420 25.142 1.00 91.31 106 GLY A C 1
ATOM 816 O O . GLY A 1 106 ? -8.694 -0.723 24.489 1.00 91.31 106 GLY A O 1
ATOM 817 N N . TYR A 1 107 ? -10.278 -0.890 26.058 1.00 93.31 107 TYR A N 1
ATOM 818 C CA . TYR A 1 107 ? -10.401 0.552 26.347 1.00 93.31 107 TYR A CA 1
ATOM 819 C C . TYR A 1 107 ? -9.303 1.097 27.278 1.00 93.31 107 TYR A C 1
ATOM 821 O O . TYR A 1 107 ? -9.558 1.905 28.169 1.00 93.31 107 TYR A O 1
ATOM 829 N N . GLY A 1 108 ? -8.066 0.633 27.094 1.00 89.44 108 GLY A N 1
ATOM 830 C CA . GLY A 1 108 ? -6.942 0.953 27.972 1.00 89.44 108 GLY A CA 1
ATOM 831 C C . GLY A 1 108 ? -6.902 0.102 29.245 1.00 89.44 108 GLY A C 1
ATOM 832 O O . GLY A 1 108 ? -7.485 -0.978 29.318 1.00 89.44 108 GLY A O 1
ATOM 833 N N . THR A 1 109 ? -6.149 0.570 30.244 1.00 90.44 109 THR A N 1
ATOM 834 C CA . THR A 1 109 ? -6.040 -0.110 31.544 1.00 90.44 109 THR A CA 1
ATOM 835 C C . THR A 1 109 ? -6.976 0.561 32.547 1.00 90.44 109 THR A C 1
ATOM 837 O O . THR A 1 109 ? -6.675 1.679 32.972 1.00 90.44 109 THR A O 1
ATOM 840 N N . PRO A 1 110 ? -8.092 -0.082 32.927 1.00 91.31 110 PRO A N 1
ATOM 841 C CA . PRO A 1 110 ? -8.995 0.479 33.917 1.00 91.31 110 PRO A CA 1
ATOM 842 C C . PRO A 1 110 ? -8.378 0.432 35.315 1.00 91.31 110 PRO A C 1
ATOM 844 O O . PRO A 1 110 ? -7.625 -0.490 35.647 1.00 91.31 110 PRO A O 1
ATOM 847 N N . THR A 1 111 ? -8.727 1.410 36.145 1.00 91.69 111 THR A N 1
ATOM 848 C CA . THR A 1 111 ? -8.414 1.401 37.579 1.00 91.69 111 THR A CA 1
ATOM 849 C C . THR A 1 111 ? -9.624 0.925 38.369 1.00 91.69 111 THR A C 1
ATOM 851 O O . THR A 1 111 ? -10.760 1.221 38.000 1.00 91.69 111 THR A O 1
ATOM 854 N N . LEU A 1 112 ? -9.374 0.190 39.453 1.00 89.12 112 LEU A N 1
ATOM 855 C CA . LEU A 1 112 ? -10.409 -0.379 40.309 1.00 89.12 112 LEU A CA 1
ATOM 856 C C . LEU A 1 112 ? -10.177 0.059 41.757 1.00 89.12 112 LEU A C 1
ATOM 858 O O . LEU A 1 112 ? -9.106 -0.187 42.312 1.00 89.12 112 LEU A O 1
ATOM 862 N N . GLU A 1 113 ? -11.179 0.701 42.350 1.00 87.00 113 GLU A N 1
ATOM 863 C CA . GLU A 1 113 ? -11.192 1.144 43.746 1.00 87.00 113 GLU A CA 1
ATOM 864 C C . GLU A 1 113 ? -12.487 0.654 44.410 1.00 87.00 113 GLU A C 1
ATOM 866 O O . GLU A 1 113 ? -13.546 1.266 44.282 1.00 87.00 113 GLU A O 1
ATOM 871 N N . GLY A 1 114 ? -12.424 -0.497 45.089 1.00 84.12 114 GLY A N 1
ATOM 872 C CA . GLY A 1 114 ? -13.625 -1.172 45.597 1.00 84.12 114 GLY A CA 1
ATOM 873 C C . GLY A 1 114 ? -14.511 -1.659 44.448 1.00 84.12 114 GLY A C 1
ATOM 874 O O . GLY A 1 114 ? -14.048 -2.392 43.578 1.00 84.12 114 GLY A O 1
ATOM 875 N N . ASN A 1 115 ? -15.771 -1.227 44.420 1.00 87.19 115 ASN A N 1
ATOM 876 C CA . ASN A 1 115 ? -16.708 -1.498 43.327 1.00 87.19 115 ASN A CA 1
ATOM 877 C C . ASN A 1 115 ? -16.658 -0.471 42.181 1.00 87.19 115 ASN A C 1
ATOM 879 O O . ASN A 1 115 ? -17.410 -0.616 41.213 1.00 87.19 115 ASN A O 1
ATOM 883 N N . LEU A 1 116 ? -15.813 0.561 42.286 1.00 90.00 116 LEU A N 1
ATOM 884 C CA . LEU A 1 116 ? -15.671 1.610 41.283 1.00 90.00 116 LEU A CA 1
ATOM 885 C C . LEU A 1 116 ? -14.635 1.216 40.230 1.00 90.00 116 LEU A C 1
ATOM 887 O O . LEU A 1 116 ? -13.502 0.861 40.553 1.00 90.00 116 LEU A O 1
ATOM 891 N N . ILE A 1 117 ? -15.017 1.335 38.965 1.00 92.69 117 ILE A N 1
ATOM 892 C CA . ILE A 1 117 ? -14.182 1.051 37.801 1.00 92.69 117 ILE A CA 1
ATOM 893 C C . ILE A 1 117 ? -14.080 2.325 36.986 1.00 92.69 117 ILE A C 1
ATOM 895 O O . ILE A 1 117 ? -15.100 2.866 36.566 1.00 92.69 117 ILE A O 1
ATOM 899 N N . LYS A 1 118 ? -12.859 2.776 36.716 1.00 94.38 118 LYS A N 1
ATOM 900 C CA . LYS A 1 118 ? -12.603 3.977 35.922 1.00 94.38 118 LYS A CA 1
ATOM 901 C C . LYS A 1 118 ? -11.825 3.638 34.661 1.00 94.38 118 LYS A C 1
ATOM 903 O O . LYS A 1 118 ? -10.763 3.019 34.729 1.00 94.38 118 LYS A O 1
ATOM 908 N N . PHE A 1 119 ? -12.327 4.104 33.523 1.00 96.12 119 PHE A N 1
ATOM 909 C CA . PHE A 1 119 ? -11.627 4.105 32.243 1.00 96.12 119 PHE A CA 1
ATOM 910 C C . PHE A 1 119 ? -11.196 5.536 31.922 1.00 96.12 119 PHE A C 1
ATOM 912 O O . PHE A 1 119 ? -12.039 6.426 31.882 1.00 96.12 119 PHE A O 1
ATOM 919 N N . ASN A 1 120 ? -9.901 5.759 31.685 1.00 96.00 120 ASN A N 1
ATOM 920 C CA . ASN A 1 120 ? -9.386 7.046 31.204 1.00 96.00 120 ASN A CA 1
ATOM 921 C C . ASN A 1 120 ? -9.417 7.027 29.672 1.00 96.00 120 ASN A C 1
ATOM 923 O O . ASN A 1 120 ? -8.516 6.481 29.032 1.00 96.00 120 ASN A O 1
ATOM 927 N N . ILE A 1 121 ? -10.510 7.523 29.099 1.00 95.38 121 ILE A N 1
ATOM 928 C CA . ILE A 1 121 ? -10.790 7.483 27.670 1.00 95.38 121 ILE A CA 1
ATOM 929 C C . ILE A 1 121 ? -11.762 8.598 27.268 1.00 95.38 121 ILE A C 1
ATOM 931 O O . ILE A 1 121 ? -12.700 8.912 27.997 1.00 95.38 121 ILE A O 1
ATOM 935 N N . THR A 1 122 ? -11.550 9.170 26.085 1.00 94.88 122 THR A N 1
ATOM 936 C CA . THR A 1 122 ? -12.440 10.168 25.476 1.00 94.88 122 THR A CA 1
ATOM 937 C C . THR A 1 122 ? -13.540 9.503 24.646 1.00 94.88 122 THR A C 1
ATOM 939 O O . THR A 1 122 ? -13.445 8.324 24.291 1.00 94.88 122 THR A O 1
ATOM 942 N N . ASP A 1 123 ? -14.566 10.263 24.257 1.00 92.12 123 ASP A N 1
ATOM 943 C CA . ASP A 1 123 ? -15.619 9.774 23.354 1.00 92.12 123 ASP A CA 1
ATOM 944 C C . ASP A 1 123 ? -15.054 9.303 22.007 1.00 92.12 123 ASP A C 1
ATOM 946 O O . ASP A 1 123 ? -15.407 8.228 21.513 1.00 92.12 123 ASP A O 1
ATOM 950 N N . ILE A 1 124 ? -14.095 10.052 21.454 1.00 92.06 124 ILE A N 1
ATOM 951 C CA . ILE A 1 124 ? -13.389 9.691 20.220 1.00 92.06 124 ILE A CA 1
ATOM 952 C C . ILE A 1 124 ? -12.623 8.375 20.395 1.00 92.06 124 ILE A C 1
ATOM 954 O O . ILE A 1 124 ? -12.753 7.477 19.562 1.00 92.06 124 ILE A O 1
ATOM 958 N N . GLY A 1 125 ? -11.861 8.236 21.485 1.00 92.62 125 GLY A N 1
ATOM 959 C CA . GLY A 1 125 ? -11.082 7.028 21.758 1.00 92.62 125 GLY A CA 1
ATOM 960 C C . GLY A 1 125 ? -11.967 5.790 21.909 1.00 92.62 125 GLY A C 1
ATOM 961 O O . GLY A 1 125 ? -11.696 4.754 21.299 1.00 92.62 125 GLY A O 1
ATOM 962 N N . ALA A 1 126 ? -13.066 5.907 22.661 1.00 93.62 126 ALA A N 1
ATOM 963 C CA . ALA A 1 126 ? -14.026 4.819 22.834 1.00 93.62 126 ALA A CA 1
ATOM 964 C C . ALA A 1 126 ? -14.672 4.419 21.498 1.00 93.62 126 ALA A C 1
ATOM 966 O O . ALA A 1 126 ? -14.834 3.231 21.214 1.00 93.62 126 ALA A O 1
ATOM 967 N N . THR A 1 127 ? -14.982 5.401 20.651 1.00 91.81 127 THR A N 1
ATOM 968 C CA . THR A 1 127 ? -15.591 5.186 19.332 1.00 91.81 127 THR A CA 1
ATOM 969 C C . THR A 1 127 ? -14.654 4.453 18.380 1.00 91.81 127 THR A C 1
ATOM 971 O O . THR A 1 127 ? -15.055 3.451 17.793 1.00 91.81 127 THR A O 1
ATOM 974 N N . ILE A 1 128 ? -13.394 4.886 18.276 1.00 91.25 128 ILE A N 1
ATOM 975 C CA . ILE A 1 128 ? -12.376 4.241 17.429 1.00 91.25 128 ILE A CA 1
ATOM 976 C C . ILE A 1 128 ? -12.197 2.772 17.823 1.00 91.25 128 ILE A C 1
ATOM 978 O O . ILE A 1 128 ? -12.255 1.891 16.965 1.00 91.25 128 ILE A O 1
ATOM 982 N N . ILE A 1 129 ? -12.034 2.498 19.121 1.00 93.12 129 ILE A N 1
ATOM 983 C CA . ILE A 1 129 ? -11.827 1.134 19.627 1.00 93.12 129 ILE A CA 1
ATOM 984 C C . ILE A 1 129 ? -13.060 0.267 19.365 1.00 93.12 129 ILE A C 1
ATOM 986 O O . ILE A 1 129 ? -12.936 -0.854 18.871 1.00 93.12 129 ILE A O 1
ATOM 990 N N . TYR A 1 130 ? -14.256 0.786 19.652 1.00 91.88 130 TYR A N 1
ATOM 991 C CA . TYR A 1 130 ? -15.501 0.054 19.430 1.00 91.88 130 TYR A CA 1
ATOM 992 C C . TYR A 1 130 ? -15.708 -0.293 17.953 1.00 91.88 130 TYR A C 1
ATOM 994 O O . TYR A 1 130 ? -15.987 -1.446 17.619 1.00 91.88 130 TYR A O 1
ATOM 1002 N N . LEU A 1 131 ? -15.538 0.683 17.057 1.00 87.19 131 LEU A N 1
ATOM 1003 C CA . LEU A 1 131 ? -15.700 0.473 15.621 1.00 87.19 131 LEU A CA 1
ATOM 1004 C C . LEU A 1 131 ? -14.659 -0.495 15.075 1.00 87.19 131 LEU A C 1
ATOM 1006 O O . LEU A 1 131 ? -15.035 -1.409 14.346 1.00 87.19 131 LEU A O 1
ATOM 1010 N N . GLY A 1 132 ? -13.392 -0.362 15.471 1.00 87.62 132 GLY A N 1
ATOM 1011 C CA . GLY A 1 132 ? -12.337 -1.279 15.041 1.00 87.62 132 GLY A CA 1
ATOM 1012 C C . GLY A 1 132 ? -12.642 -2.721 15.444 1.00 87.62 132 GLY A C 1
ATOM 1013 O O . GLY A 1 132 ? -12.546 -3.628 14.625 1.00 87.62 132 GLY A O 1
ATOM 1014 N N . LYS A 1 133 ? -13.137 -2.937 16.669 1.00 88.19 133 LYS A N 1
ATOM 1015 C CA . LYS A 1 133 ? -13.562 -4.267 17.135 1.00 88.19 133 LYS A CA 1
ATOM 1016 C C . LYS A 1 133 ? -14.784 -4.809 16.394 1.00 88.19 133 LYS A C 1
ATOM 1018 O O . LYS A 1 133 ? -14.862 -6.009 16.161 1.00 88.19 133 LYS A O 1
ATOM 1023 N N . LYS A 1 134 ? -15.771 -3.963 16.082 1.00 85.44 134 LYS A N 1
ATOM 1024 C CA . LYS A 1 134 ? -17.020 -4.399 15.429 1.00 85.44 134 LYS A CA 1
ATOM 1025 C C . LYS A 1 134 ? -16.890 -4.613 13.930 1.00 85.44 134 LYS A C 1
ATOM 1027 O O . LYS A 1 134 ? -17.652 -5.401 13.382 1.00 85.44 134 LYS A O 1
ATOM 1032 N N . THR A 1 135 ? -15.982 -3.891 13.289 1.00 77.88 135 THR A N 1
ATOM 1033 C CA . THR A 1 135 ? -15.778 -3.945 11.837 1.00 77.88 135 THR A CA 1
ATOM 1034 C C . THR A 1 135 ? -14.571 -4.783 11.435 1.00 77.88 135 THR A C 1
ATOM 1036 O O . THR A 1 135 ? -14.473 -5.142 10.271 1.00 77.88 135 THR A O 1
ATOM 1039 N N . GLU A 1 136 ? -13.667 -5.084 12.374 1.00 81.44 136 GLU A N 1
ATOM 1040 C CA . GLU A 1 136 ? -12.352 -5.691 12.110 1.00 81.44 136 GLU A CA 1
ATOM 1041 C C . GLU A 1 136 ? -11.486 -4.860 11.141 1.00 81.44 136 GLU A C 1
ATOM 1043 O O . GLU A 1 136 ? -10.570 -5.371 10.498 1.00 81.44 136 GLU A O 1
ATOM 1048 N N . TYR A 1 137 ? -11.764 -3.556 11.053 1.00 78.75 137 TYR A N 1
ATOM 1049 C CA . TYR A 1 137 ? -11.118 -2.615 10.142 1.00 78.75 137 TYR A CA 1
ATOM 1050 C C . TYR A 1 137 ? -10.328 -1.537 10.884 1.00 78.75 137 TYR A C 1
ATOM 1052 O O . TYR A 1 137 ? -10.565 -1.247 12.059 1.00 78.75 137 TYR A O 1
ATOM 1060 N N . GLU A 1 138 ? -9.375 -0.925 10.179 1.00 80.44 138 GLU A N 1
ATOM 1061 C CA . GLU A 1 138 ? -8.654 0.238 10.693 1.00 80.44 138 GLU A CA 1
ATOM 1062 C C . GLU A 1 138 ? -9.593 1.454 10.697 1.00 80.44 138 GLU A C 1
ATOM 1064 O O . GLU A 1 138 ? -10.293 1.712 9.719 1.00 80.44 138 GLU A O 1
ATOM 1069 N N . ILE A 1 139 ? -9.610 2.212 11.795 1.00 85.25 139 ILE A N 1
ATOM 1070 C CA . ILE A 1 139 ? -10.445 3.409 11.951 1.00 85.25 139 ILE A CA 1
ATOM 1071 C C . ILE A 1 139 ? -9.535 4.618 12.124 1.00 85.25 139 ILE A C 1
ATOM 1073 O O . ILE A 1 139 ? -8.706 4.646 13.034 1.00 85.25 139 ILE A O 1
ATOM 1077 N N . LEU A 1 140 ? -9.716 5.637 11.289 1.00 82.50 140 LEU A N 1
ATOM 1078 C CA . LEU A 1 140 ? -8.976 6.892 11.372 1.00 82.50 140 LEU A CA 1
ATOM 1079 C C . LEU A 1 140 ? -9.915 8.055 11.638 1.00 82.50 140 LEU A C 1
ATOM 1081 O O . LEU A 1 140 ? -10.976 8.167 11.031 1.00 82.50 140 LEU A O 1
ATOM 1085 N N . LEU A 1 141 ? -9.499 8.943 12.530 1.00 85.75 141 LEU A N 1
ATOM 1086 C CA . LEU A 1 141 ? -10.165 10.217 12.756 1.00 85.75 141 LEU A CA 1
ATOM 1087 C C . LEU A 1 141 ? -9.743 11.215 11.671 1.00 85.75 141 LEU A C 1
ATOM 1089 O O . LEU A 1 141 ? -8.549 11.415 11.451 1.00 85.75 141 LEU A O 1
ATOM 1093 N N . LEU A 1 142 ? -10.715 11.841 11.011 1.00 80.56 142 LEU A N 1
ATOM 1094 C CA . LEU A 1 142 ? -10.492 12.858 9.978 1.00 80.56 142 LEU A CA 1
ATOM 1095 C C . LEU A 1 142 ? -10.727 14.280 10.496 1.00 80.56 142 LEU A C 1
ATOM 1097 O O . LEU A 1 142 ? -9.977 15.192 10.158 1.00 80.56 142 LEU A O 1
ATOM 1101 N N . GLU A 1 143 ? -11.769 14.467 11.305 1.00 82.12 143 GLU A N 1
ATOM 1102 C CA . GLU A 1 143 ? -12.139 15.742 11.927 1.00 82.12 143 GLU A CA 1
ATOM 1103 C C . GLU A 1 143 ? -12.587 15.468 13.365 1.00 82.12 143 GLU A C 1
ATOM 1105 O O . GLU A 1 143 ? -13.183 14.422 13.614 1.00 82.12 143 GLU A O 1
ATOM 1110 N N . GLU A 1 144 ? -12.297 16.380 14.297 1.00 84.44 144 GLU A N 1
ATOM 1111 C CA . GLU A 1 144 ? -12.694 16.260 15.711 1.00 84.44 144 GLU A CA 1
ATOM 1112 C C . GLU A 1 144 ? -14.087 16.847 15.988 1.00 84.44 144 GLU A C 1
ATOM 1114 O O . GLU A 1 144 ? -14.791 16.339 16.853 1.00 84.44 144 GLU A O 1
ATOM 1119 N N . GLU A 1 145 ? -14.510 17.875 15.240 1.00 86.38 145 GLU A N 1
ATOM 1120 C CA . GLU A 1 145 ? -15.708 18.671 15.549 1.00 86.38 145 GLU A CA 1
ATOM 1121 C C . GLU A 1 145 ? -16.500 19.073 14.281 1.00 86.38 145 GLU A C 1
ATOM 1123 O O . GLU A 1 145 ? -16.127 20.038 13.603 1.00 86.38 145 GLU A O 1
ATOM 1128 N N . PRO A 1 146 ? -17.613 18.386 13.949 1.00 80.06 146 PRO A N 1
ATOM 1129 C CA . PRO A 1 146 ? -18.071 17.134 14.555 1.00 80.06 146 PRO A CA 1
ATOM 1130 C C . PRO A 1 146 ? -17.128 15.971 14.200 1.00 80.06 146 PRO A C 1
ATOM 1132 O O . PRO A 1 146 ? -16.489 16.004 13.142 1.00 80.06 146 PRO A O 1
ATOM 1135 N N . PRO A 1 147 ? -17.054 14.924 15.037 1.00 81.44 147 PRO A N 1
ATOM 1136 C CA . PRO A 1 147 ? -16.145 13.818 14.798 1.00 81.44 147 PRO A CA 1
ATOM 1137 C C . PRO A 1 147 ? -16.505 13.070 13.507 1.00 81.44 147 PRO A C 1
ATOM 1139 O O . PRO A 1 147 ? -17.623 12.568 13.346 1.00 81.44 147 PRO A O 1
ATOM 1142 N N . LYS A 1 148 ? -15.541 12.969 12.587 1.00 78.56 148 LYS A N 1
ATOM 1143 C CA . LYS A 1 148 ? -15.664 12.207 11.333 1.00 78.56 148 LYS A CA 1
ATOM 1144 C C . LYS A 1 148 ? -14.612 11.120 11.266 1.00 78.56 148 LYS A C 1
ATOM 1146 O O . LYS A 1 148 ? -13.439 11.374 11.533 1.00 78.56 148 LYS A O 1
ATOM 1151 N N . TYR A 1 149 ? -15.028 9.936 10.829 1.00 78.25 149 TYR A N 1
ATOM 1152 C CA . TYR A 1 149 ? -14.165 8.762 10.768 1.00 78.25 149 TYR A CA 1
ATOM 1153 C C . TYR A 1 149 ? -14.048 8.218 9.342 1.00 78.25 149 TYR A C 1
ATOM 1155 O O . TYR A 1 149 ? -15.029 8.160 8.598 1.00 78.25 149 TYR A O 1
ATOM 1163 N N . GLU A 1 150 ? -12.845 7.781 8.984 1.00 76.75 150 GLU A N 1
ATOM 1164 C CA . GLU A 1 150 ? -12.568 6.925 7.835 1.00 76.75 150 GLU A CA 1
ATOM 1165 C C . GLU A 1 150 ? -12.434 5.479 8.329 1.00 76.75 150 GLU A C 1
ATOM 1167 O O . GLU A 1 150 ? -11.609 5.194 9.195 1.00 76.75 150 GLU A O 1
ATOM 1172 N N . ILE A 1 151 ? -13.236 4.564 7.783 1.00 74.88 151 ILE A N 1
ATOM 1173 C CA . ILE A 1 151 ? -13.159 3.127 8.078 1.00 74.88 151 ILE A CA 1
ATOM 1174 C C . ILE A 1 151 ? -12.457 2.447 6.901 1.00 74.88 151 ILE A C 1
ATOM 1176 O O . ILE A 1 151 ? -12.984 2.429 5.788 1.00 74.88 151 ILE A O 1
ATOM 1180 N N . ARG A 1 152 ? -11.263 1.904 7.136 1.00 71.44 152 ARG A N 1
ATOM 1181 C CA . ARG A 1 152 ? -10.405 1.288 6.121 1.00 71.44 152 ARG A CA 1
ATOM 1182 C C . ARG A 1 152 ? -10.465 -0.231 6.208 1.00 71.44 152 ARG A C 1
ATOM 1184 O O . ARG A 1 152 ? -9.847 -0.847 7.076 1.00 71.44 152 ARG A O 1
ATOM 1191 N N . GLY A 1 153 ? -11.211 -0.823 5.279 1.00 59.91 153 GLY A N 1
ATOM 1192 C CA . GLY A 1 153 ? -11.266 -2.271 5.103 1.00 59.91 153 GLY A CA 1
ATOM 1193 C C . GLY A 1 153 ? -10.015 -2.844 4.437 1.00 59.91 153 GLY A C 1
ATOM 1194 O O . GLY A 1 153 ? -9.348 -2.165 3.653 1.00 59.91 153 GLY A O 1
ATOM 1195 N N . ALA A 1 154 ? -9.707 -4.108 4.737 1.00 51.09 154 ALA A N 1
ATOM 1196 C CA . ALA A 1 154 ? -8.668 -4.848 4.030 1.00 51.09 154 ALA A CA 1
ATOM 1197 C C . ALA A 1 154 ? -9.037 -5.031 2.547 1.00 51.09 154 ALA A C 1
ATOM 1199 O O . ALA A 1 154 ? -10.204 -5.187 2.184 1.00 51.09 154 ALA A O 1
ATOM 1200 N N . ILE A 1 155 ? -8.018 -5.034 1.688 1.00 51.16 155 ILE A N 1
ATOM 1201 C CA . ILE A 1 155 ? -8.149 -5.456 0.292 1.00 51.16 155 ILE A CA 1
ATOM 1202 C C . ILE A 1 155 ? -8.540 -6.938 0.310 1.00 51.16 155 ILE A C 1
ATOM 1204 O O . ILE A 1 155 ? -7.807 -7.750 0.873 1.00 51.16 155 ILE A O 1
ATOM 1208 N N . LEU A 1 156 ? -9.694 -7.266 -0.277 1.00 47.09 156 LEU A N 1
ATOM 1209 C CA . LEU A 1 156 ? -10.224 -8.631 -0.344 1.00 47.09 156 LEU A CA 1
ATOM 1210 C C . LEU A 1 156 ? -9.171 -9.601 -0.892 1.00 47.09 156 LEU A C 1
ATOM 1212 O O . LEU A 1 156 ? -8.472 -9.297 -1.863 1.00 47.09 156 LEU A O 1
ATOM 1216 N N . THR A 1 157 ? -9.080 -10.782 -0.291 1.00 48.12 157 THR A N 1
ATOM 1217 C CA . THR A 1 157 ? -8.238 -11.871 -0.796 1.00 48.12 157 THR A CA 1
ATOM 1218 C C . THR A 1 157 ? -8.758 -12.383 -2.148 1.00 48.12 157 THR A C 1
ATOM 1220 O O . THR A 1 157 ? -9.920 -12.189 -2.510 1.00 48.12 157 THR A O 1
ATOM 1223 N N . GLU A 1 158 ? -7.914 -13.067 -2.930 1.00 42.94 158 GLU A N 1
ATOM 1224 C CA . GLU A 1 158 ? -8.315 -13.618 -4.240 1.00 42.94 158 GLU A CA 1
ATOM 1225 C C . GLU A 1 158 ? -9.493 -14.610 -4.155 1.00 42.94 158 GLU A C 1
ATOM 1227 O O . GLU A 1 158 ? -10.263 -14.733 -5.110 1.00 42.94 158 GLU A O 1
ATOM 1232 N N . GLU A 1 159 ? -9.661 -15.309 -3.029 1.00 46.94 159 GLU A N 1
ATOM 1233 C CA . GLU A 1 159 ? -10.808 -16.195 -2.790 1.00 46.94 159 GLU A CA 1
ATOM 1234 C C . GLU A 1 159 ? -12.093 -15.418 -2.493 1.00 46.94 159 GLU A C 1
ATOM 1236 O O . GLU A 1 159 ? -13.136 -15.739 -3.061 1.00 46.94 159 GLU A O 1
ATOM 1241 N N . GLU A 1 160 ? -12.017 -14.349 -1.700 1.00 47.41 160 GLU A N 1
ATOM 1242 C CA . GLU A 1 160 ? -13.157 -13.464 -1.432 1.00 47.41 160 GLU A CA 1
ATOM 1243 C C . GLU A 1 160 ? -13.583 -12.707 -2.697 1.00 47.41 160 GLU A C 1
ATOM 1245 O O . GLU A 1 160 ? -14.774 -12.577 -2.972 1.00 47.41 160 GLU A O 1
ATOM 1250 N N . ARG A 1 161 ? -12.623 -12.301 -3.542 1.00 53.59 161 ARG A N 1
ATOM 1251 C CA . ARG A 1 161 ? -12.901 -11.656 -4.833 1.00 53.59 161 ARG A CA 1
ATOM 1252 C C . ARG A 1 161 ? -13.668 -12.563 -5.795 1.00 53.59 161 ARG A C 1
ATOM 1254 O O . ARG A 1 161 ? -14.518 -12.078 -6.534 1.00 53.59 161 ARG A O 1
ATOM 1261 N N . LYS A 1 162 ? -13.387 -13.871 -5.800 1.00 49.47 162 LYS A N 1
ATOM 1262 C CA . LYS A 1 162 ? -14.102 -14.850 -6.643 1.00 49.47 162 LYS A CA 1
ATOM 1263 C C . LYS A 1 162 ? -15.557 -15.061 -6.221 1.00 49.47 162 LYS A C 1
ATOM 1265 O O . LYS A 1 162 ? -16.333 -15.565 -7.030 1.00 49.47 162 LYS A O 1
ATOM 1270 N N . GLY A 1 163 ? -15.905 -14.715 -4.981 1.00 45.56 163 GLY A N 1
ATOM 1271 C CA . GLY A 1 163 ? -17.265 -14.800 -4.453 1.00 45.56 163 GLY A CA 1
ATOM 1272 C C . GLY A 1 163 ? -18.136 -13.579 -4.752 1.00 45.56 163 GLY A C 1
ATOM 1273 O O . GLY A 1 163 ? -19.348 -13.679 -4.591 1.00 45.56 163 GLY A O 1
ATOM 1274 N N . LEU A 1 164 ? -17.547 -12.463 -5.194 1.00 51.69 164 LEU A N 1
ATOM 1275 C CA . LEU A 1 164 ? -18.286 -11.232 -5.464 1.00 51.69 164 LEU A CA 1
ATOM 1276 C C . LEU A 1 164 ? -19.147 -11.364 -6.719 1.00 51.69 164 LEU A C 1
ATOM 1278 O O . LEU A 1 164 ? -18.673 -11.724 -7.799 1.00 51.69 164 LEU A O 1
ATOM 1282 N N . THR A 1 165 ? -20.413 -11.005 -6.575 1.00 51.78 165 THR A N 1
ATOM 1283 C CA . THR A 1 165 ? -21.353 -10.807 -7.679 1.00 51.78 165 THR A CA 1
ATOM 1284 C C . THR A 1 165 ? -21.259 -9.374 -8.219 1.00 51.78 165 THR A C 1
ATOM 1286 O O . THR A 1 165 ? -20.805 -8.464 -7.523 1.00 51.78 165 THR A O 1
ATOM 1289 N N . ASP A 1 166 ? -21.716 -9.136 -9.457 1.00 56.25 166 ASP A N 1
ATOM 1290 C CA . ASP A 1 166 ? -21.748 -7.791 -10.074 1.00 56.25 166 ASP A CA 1
ATOM 1291 C C . ASP A 1 166 ? -22.522 -6.752 -9.226 1.00 56.25 166 ASP A C 1
ATOM 1293 O O . ASP A 1 166 ? -22.340 -5.548 -9.395 1.00 56.25 166 ASP A O 1
ATOM 1297 N N . GLU A 1 167 ? -23.375 -7.205 -8.300 1.00 51.78 167 GLU A N 1
ATOM 1298 C CA . GLU A 1 167 ? -24.172 -6.370 -7.392 1.00 51.78 167 GLU A CA 1
ATOM 1299 C C . GLU A 1 167 ? -23.384 -5.889 -6.156 1.00 51.78 167 GLU A C 1
ATOM 1301 O O . GLU A 1 167 ? -23.769 -4.905 -5.518 1.00 51.78 167 GLU A O 1
ATOM 1306 N N . GLU A 1 168 ? -22.262 -6.536 -5.826 1.00 52.78 168 GLU A N 1
ATOM 1307 C CA . GLU A 1 168 ? -21.448 -6.234 -4.641 1.00 52.78 168 GLU A CA 1
ATOM 1308 C C . GLU A 1 168 ? -20.289 -5.267 -4.941 1.00 52.78 168 GLU A C 1
ATOM 1310 O O . GLU A 1 168 ? -19.854 -4.535 -4.050 1.00 52.78 168 GLU A O 1
ATOM 1315 N N . ILE A 1 169 ? -19.834 -5.182 -6.199 1.00 59.75 169 ILE A N 1
ATOM 1316 C CA . ILE A 1 169 ? -18.793 -4.238 -6.639 1.00 59.75 169 ILE A CA 1
ATOM 1317 C C . ILE A 1 169 ? -19.444 -2.925 -7.097 1.00 59.75 169 ILE A C 1
ATOM 1319 O O . ILE A 1 169 ? -19.926 -2.797 -8.222 1.00 59.75 169 ILE A O 1
ATOM 1323 N N . LYS A 1 170 ? -19.439 -1.916 -6.221 1.00 64.69 170 LYS A N 1
ATOM 1324 C CA . LYS A 1 170 ? -20.154 -0.640 -6.431 1.00 64.69 170 LYS A CA 1
ATOM 1325 C C . LYS A 1 170 ? -19.361 0.417 -7.215 1.00 64.69 170 LYS A C 1
ATOM 1327 O O . LYS A 1 170 ? -19.951 1.390 -7.695 1.00 64.69 170 LYS A O 1
ATOM 1332 N N . ALA A 1 171 ? -18.060 0.206 -7.427 1.00 66.69 171 ALA A N 1
ATOM 1333 C CA . ALA A 1 171 ? -17.191 1.097 -8.197 1.00 66.69 171 ALA A CA 1
ATOM 1334 C C . ALA A 1 171 ? -16.092 0.352 -8.975 1.00 66.69 171 ALA A C 1
ATOM 1336 O O . ALA A 1 171 ? -15.799 -0.809 -8.694 1.00 66.69 171 ALA A O 1
ATOM 1337 N N . PRO A 1 172 ? -15.437 1.032 -9.941 1.00 69.44 172 PRO A N 1
ATOM 1338 C CA . PRO A 1 172 ? -14.271 0.493 -10.631 1.00 69.44 172 PRO A CA 1
ATOM 1339 C C . PRO A 1 172 ? -13.169 0.020 -9.677 1.00 69.44 172 PRO A C 1
ATOM 1341 O O . PRO A 1 172 ? -12.767 0.753 -8.775 1.00 69.44 172 PRO A O 1
ATOM 1344 N N . VAL A 1 173 ? -12.624 -1.167 -9.943 1.00 73.25 173 VAL A N 1
ATOM 1345 C CA . VAL A 1 173 ? -11.556 -1.786 -9.149 1.00 73.25 173 VAL A CA 1
ATOM 1346 C C . VAL A 1 173 ? -10.203 -1.515 -9.792 1.00 73.25 173 VAL A C 1
ATOM 1348 O O . VAL A 1 173 ? -10.036 -1.604 -11.008 1.00 73.25 173 VAL A O 1
ATOM 1351 N N . VAL A 1 174 ? -9.210 -1.192 -8.973 1.00 79.62 174 VAL A N 1
ATOM 1352 C CA . VAL A 1 174 ? -7.828 -0.994 -9.408 1.00 79.62 174 VAL A CA 1
ATOM 1353 C C . VAL A 1 174 ? -7.052 -2.288 -9.164 1.00 79.62 174 VAL A C 1
ATOM 1355 O O . VAL A 1 174 ? -6.988 -2.759 -8.035 1.00 79.62 174 VAL A O 1
ATOM 1358 N N . ILE A 1 175 ? -6.458 -2.858 -10.212 1.00 80.19 175 ILE A N 1
ATOM 1359 C CA . ILE A 1 175 ? -5.640 -4.074 -10.145 1.00 80.19 175 ILE A CA 1
ATOM 1360 C C . ILE A 1 175 ? -4.199 -3.691 -10.457 1.00 80.19 175 ILE A C 1
ATOM 1362 O O . ILE A 1 175 ? -3.910 -3.173 -11.535 1.00 80.19 175 ILE A O 1
ATOM 1366 N N . GLY A 1 176 ? -3.293 -3.952 -9.528 1.00 88.38 176 GLY A N 1
ATOM 1367 C CA . GLY A 1 176 ? -1.868 -3.696 -9.689 1.00 88.38 176 GLY A CA 1
ATOM 1368 C C . GLY A 1 176 ? -1.045 -4.672 -8.867 1.00 88.38 176 GLY A C 1
ATOM 1369 O O . GLY A 1 176 ? -1.574 -5.649 -8.341 1.00 88.38 176 GLY A O 1
ATOM 1370 N N . ARG A 1 177 ? 0.249 -4.388 -8.752 1.00 86.62 177 ARG A N 1
ATOM 1371 C CA . ARG A 1 177 ? 1.191 -5.160 -7.940 1.00 86.62 177 ARG A CA 1
ATOM 1372 C C . ARG A 1 177 ? 2.366 -4.298 -7.494 1.00 86.62 177 ARG A C 1
ATOM 1374 O O . ARG A 1 177 ? 2.568 -3.202 -8.021 1.00 86.62 177 ARG A O 1
ATOM 1381 N N . ASP A 1 178 ? 3.160 -4.825 -6.567 1.00 91.38 178 ASP A N 1
ATOM 1382 C CA . ASP A 1 178 ? 4.499 -4.295 -6.315 1.00 91.38 178 ASP A CA 1
ATOM 1383 C C . ASP A 1 178 ? 5.392 -4.465 -7.566 1.00 91.38 178 ASP A C 1
ATOM 1385 O O . ASP A 1 178 ? 5.102 -5.228 -8.493 1.00 91.38 178 ASP A O 1
ATOM 1389 N N . HIS A 1 179 ? 6.493 -3.726 -7.612 1.00 93.19 179 HIS A N 1
ATOM 1390 C CA . HIS A 1 179 ? 7.533 -3.854 -8.625 1.00 93.19 179 HIS A CA 1
ATOM 1391 C C . HIS A 1 179 ? 8.388 -5.122 -8.437 1.00 93.19 179 HIS A C 1
ATOM 1393 O O . HIS A 1 179 ? 9.095 -5.508 -9.370 1.00 93.19 179 HIS A O 1
ATOM 1399 N N . LEU A 1 180 ? 8.316 -5.758 -7.261 1.00 94.25 180 LEU A N 1
ATOM 1400 C CA . LEU A 1 180 ? 8.856 -7.088 -6.984 1.00 94.25 180 LEU A CA 1
ATOM 1401 C C . LEU A 1 1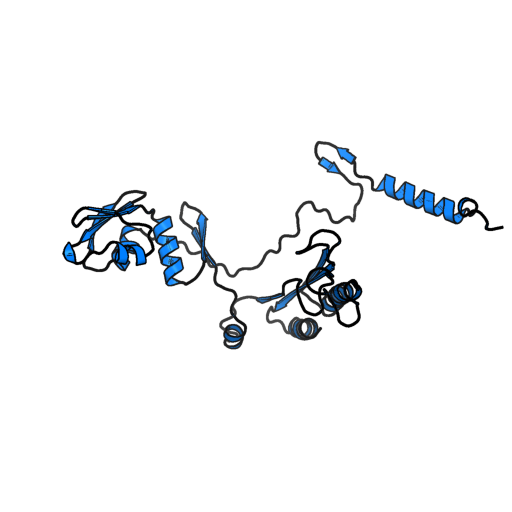80 ? 7.887 -8.149 -7.524 1.00 94.25 180 LEU A C 1
ATOM 1403 O O . LEU A 1 180 ? 6.931 -8.532 -6.856 1.00 94.25 180 LEU A O 1
ATOM 1407 N N . ASP A 1 181 ? 8.134 -8.607 -8.747 1.00 93.31 181 ASP A N 1
ATOM 1408 C CA . ASP A 1 181 ? 7.386 -9.681 -9.403 1.00 93.31 181 ASP A CA 1
ATOM 1409 C C . ASP A 1 181 ? 8.279 -10.376 -10.449 1.00 93.31 181 ASP A C 1
ATOM 1411 O O . ASP A 1 181 ? 9.313 -9.848 -10.867 1.00 93.31 181 ASP A O 1
ATOM 1415 N N . CYS A 1 182 ? 7.886 -11.581 -10.853 1.00 86.75 182 CYS A N 1
ATOM 1416 C CA . CYS A 1 182 ? 8.670 -12.569 -11.596 1.00 86.75 182 CYS A CA 1
ATOM 1417 C C . CYS A 1 182 ? 9.359 -12.072 -12.879 1.00 86.75 182 CYS A C 1
ATOM 1419 O O . CYS A 1 182 ? 10.376 -12.639 -13.271 1.00 86.75 182 CYS A O 1
ATOM 1421 N N . GLY A 1 183 ? 8.832 -11.037 -13.536 1.00 93.75 183 GLY A N 1
ATOM 1422 C CA . GLY A 1 183 ? 9.399 -10.477 -14.768 1.00 93.75 183 GLY A CA 1
ATOM 1423 C C . GLY A 1 183 ? 9.647 -8.972 -14.722 1.00 93.75 183 GLY A C 1
ATOM 1424 O O . GLY A 1 183 ? 9.893 -8.364 -15.763 1.00 93.75 183 GLY A O 1
ATOM 1425 N N . SER A 1 184 ? 9.528 -8.337 -13.554 1.00 96.50 184 SER A N 1
ATOM 1426 C CA . SER A 1 184 ? 9.441 -6.877 -13.464 1.00 96.50 184 SER A CA 1
ATOM 1427 C C . SER A 1 184 ? 10.604 -6.199 -12.763 1.00 96.50 184 SER A C 1
ATOM 1429 O O . SER A 1 184 ? 10.557 -4.984 -12.582 1.00 96.50 184 SER A O 1
ATOM 1431 N N . VAL A 1 185 ? 11.649 -6.932 -12.388 1.00 97.56 185 VAL A N 1
ATOM 1432 C CA . VAL A 1 185 ? 12.792 -6.392 -11.647 1.00 97.56 185 VAL A CA 1
ATOM 1433 C C . VAL A 1 185 ? 14.097 -7.056 -12.071 1.00 97.56 185 VAL A C 1
ATOM 1435 O O . VAL A 1 185 ? 14.157 -8.260 -12.286 1.00 97.56 185 VAL A O 1
ATOM 1438 N N . ALA A 1 186 ? 15.146 -6.244 -12.169 1.00 98.19 186 ALA A N 1
ATOM 1439 C CA . ALA A 1 186 ? 16.534 -6.673 -12.140 1.00 98.19 186 ALA A CA 1
ATOM 1440 C C . ALA A 1 186 ? 17.182 -6.066 -10.891 1.00 98.19 186 ALA A C 1
ATOM 1442 O O . ALA A 1 186 ? 17.305 -4.842 -10.782 1.00 98.19 186 ALA A O 1
ATOM 1443 N N . SER A 1 187 ? 17.558 -6.908 -9.932 1.00 97.94 187 SER A N 1
ATOM 1444 C CA . SER A 1 187 ? 18.244 -6.521 -8.701 1.00 97.94 187 SER A CA 1
ATOM 1445 C C . SER A 1 187 ? 19.211 -7.632 -8.261 1.00 97.94 187 SER A C 1
ATOM 1447 O O . SER A 1 187 ? 18.803 -8.549 -7.546 1.00 97.94 187 SER A O 1
ATOM 1449 N N . PRO A 1 188 ? 20.504 -7.538 -8.632 1.00 97.25 188 PRO A N 1
ATOM 1450 C CA . PRO A 1 188 ? 21.520 -8.564 -8.343 1.00 97.25 188 PRO A CA 1
ATOM 1451 C C . PRO A 1 188 ? 21.812 -8.822 -6.859 1.00 97.25 188 PRO A C 1
ATOM 1453 O O . PRO A 1 188 ? 22.655 -9.643 -6.532 1.00 97.25 188 PRO A O 1
ATOM 1456 N N . TYR A 1 189 ? 21.197 -8.055 -5.960 1.00 94.12 189 TYR A N 1
ATOM 1457 C CA . TYR A 1 189 ? 21.407 -8.136 -4.513 1.00 94.12 189 TYR A CA 1
ATOM 1458 C C . TYR A 1 189 ? 20.127 -8.529 -3.768 1.00 94.12 189 TYR A C 1
ATOM 1460 O O . TYR A 1 189 ? 20.037 -8.294 -2.561 1.00 94.12 189 TYR A O 1
ATOM 1468 N N . ARG A 1 190 ? 19.096 -8.961 -4.509 1.00 95.50 190 ARG A N 1
ATOM 1469 C CA . ARG A 1 190 ? 17.798 -9.350 -3.964 1.00 95.50 190 ARG A CA 1
ATOM 1470 C C . ARG A 1 190 ? 17.043 -10.268 -4.933 1.00 95.50 190 ARG A C 1
ATOM 1472 O O . ARG A 1 190 ? 17.163 -11.478 -4.829 1.00 95.50 190 ARG A O 1
ATOM 1479 N N . GLU A 1 191 ? 16.255 -9.735 -5.865 1.00 96.38 191 GLU A N 1
ATOM 1480 C CA . GLU A 1 191 ? 15.339 -10.557 -6.675 1.00 96.38 191 GLU A CA 1
ATOM 1481 C C . GLU A 1 191 ? 15.995 -11.393 -7.769 1.00 96.38 191 GLU A C 1
ATOM 1483 O O . GLU A 1 191 ? 15.483 -12.459 -8.100 1.00 96.38 191 GLU A O 1
ATOM 1488 N N . THR A 1 192 ? 17.085 -10.903 -8.355 1.00 97.06 192 THR A N 1
ATOM 1489 C CA . THR A 1 192 ? 17.809 -11.601 -9.426 1.00 97.06 192 THR A CA 1
ATOM 1490 C C . THR A 1 192 ? 19.196 -12.038 -8.970 1.00 97.06 192 THR A C 1
ATOM 1492 O O . THR A 1 192 ? 20.086 -12.183 -9.796 1.00 97.06 192 THR A O 1
ATOM 1495 N N . GLU A 1 193 ? 19.391 -12.209 -7.662 1.00 97.94 193 GLU A N 1
ATOM 1496 C CA . GLU A 1 193 ? 20.629 -12.737 -7.084 1.00 97.94 193 GLU A CA 1
ATOM 1497 C C . GLU A 1 193 ? 20.802 -14.222 -7.442 1.00 97.94 193 GLU A C 1
ATOM 1499 O O . GLU A 1 193 ? 19.866 -15.015 -7.312 1.00 97.94 193 GLU A O 1
ATOM 1504 N N . ASP A 1 194 ? 22.005 -14.590 -7.883 1.00 96.62 194 ASP A N 1
A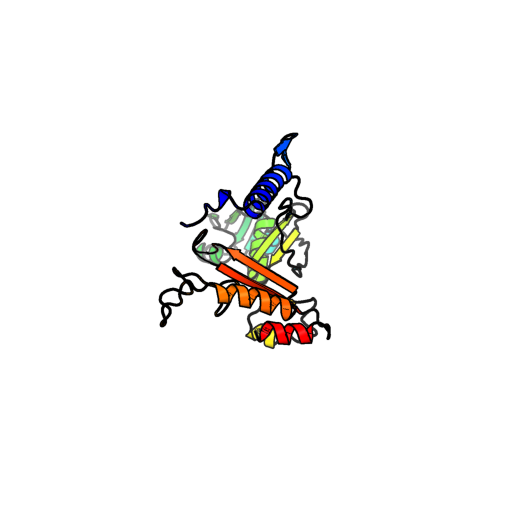TOM 1505 C CA . ASP A 1 194 ? 22.419 -15.961 -8.190 1.00 96.62 194 ASP A CA 1
ATOM 1506 C C . ASP A 1 194 ? 21.527 -16.654 -9.236 1.00 96.62 194 ASP A C 1
ATOM 1508 O O . ASP A 1 194 ? 21.167 -17.837 -9.121 1.00 96.62 194 ASP A O 1
ATOM 1512 N N . MET A 1 195 ? 21.184 -15.934 -10.310 1.00 96.06 195 MET A N 1
ATOM 1513 C CA . MET A 1 195 ? 20.503 -16.552 -11.445 1.00 96.06 195 MET A CA 1
ATOM 1514 C C . MET A 1 195 ? 21.392 -17.657 -12.023 1.00 96.06 195 MET A C 1
ATOM 1516 O O . MET A 1 195 ? 22.603 -17.511 -12.181 1.00 96.06 195 MET A O 1
ATOM 1520 N N . ARG A 1 196 ? 20.790 -18.807 -12.349 1.00 96.12 196 ARG A N 1
ATOM 1521 C CA . ARG A 1 196 ? 21.533 -20.032 -12.716 1.00 96.12 196 ARG A CA 1
ATOM 1522 C C . ARG A 1 196 ? 22.466 -19.867 -13.918 1.00 96.12 196 ARG A C 1
ATOM 1524 O O . ARG A 1 196 ? 23.404 -20.644 -14.071 1.00 96.12 196 ARG A O 1
ATOM 1531 N N . ASP A 1 197 ? 22.171 -18.914 -14.789 1.00 96.56 197 ASP A N 1
ATOM 1532 C CA . ASP A 1 197 ? 22.927 -18.571 -15.991 1.00 96.56 197 ASP A CA 1
ATOM 1533 C C . ASP A 1 197 ? 23.813 -17.320 -15.816 1.00 96.56 197 ASP A C 1
ATOM 1535 O O . ASP A 1 197 ? 24.471 -16.901 -16.768 1.00 96.56 197 ASP A O 1
ATOM 1539 N N . GLY A 1 198 ? 23.860 -16.742 -14.611 1.00 96.56 198 GLY A N 1
ATOM 1540 C CA . GLY A 1 198 ? 24.608 -15.528 -14.287 1.00 96.56 198 GLY A CA 1
ATOM 1541 C C . GLY A 1 198 ? 23.987 -14.247 -14.849 1.00 96.56 198 GLY A C 1
ATOM 1542 O O . GLY A 1 198 ? 24.694 -13.251 -15.024 1.00 96.56 198 GLY A O 1
ATOM 1543 N N . SER A 1 199 ? 22.692 -14.257 -15.185 1.00 96.88 199 SER A N 1
ATOM 1544 C CA . SER A 1 199 ? 21.995 -13.117 -15.790 1.00 96.88 199 SER A CA 1
ATOM 1545 C C . SER A 1 199 ? 21.577 -12.020 -14.801 1.00 96.88 199 SER A C 1
ATOM 1547 O O . SER A 1 199 ? 20.760 -11.170 -15.155 1.00 96.88 199 SER A O 1
ATOM 1549 N N . ASP A 1 200 ? 22.088 -12.028 -13.572 1.00 95.88 200 ASP A N 1
ATOM 1550 C CA . ASP A 1 200 ? 21.611 -11.240 -12.431 1.00 95.88 200 ASP A CA 1
ATOM 1551 C C . ASP A 1 200 ? 21.402 -9.753 -12.755 1.00 95.88 200 ASP A C 1
ATOM 1553 O O . ASP A 1 200 ? 20.404 -9.145 -12.365 1.00 95.88 200 ASP A O 1
ATOM 1557 N N . ALA A 1 201 ? 22.346 -9.157 -13.489 1.00 96.69 201 ALA A N 1
ATOM 1558 C CA . ALA A 1 201 ? 22.374 -7.730 -13.812 1.00 96.69 201 ALA A CA 1
ATOM 1559 C C . ALA A 1 201 ? 21.706 -7.361 -15.150 1.00 96.69 201 ALA A C 1
ATOM 1561 O O . ALA A 1 201 ? 21.774 -6.200 -15.562 1.00 96.69 201 ALA A O 1
ATOM 1562 N N . ILE A 1 202 ? 21.073 -8.310 -15.851 1.00 97.38 202 ILE A N 1
ATOM 1563 C CA . ILE A 1 202 ? 20.388 -8.030 -17.120 1.00 97.38 202 ILE A CA 1
ATOM 1564 C C . ILE A 1 202 ? 19.088 -7.266 -16.847 1.00 97.38 202 ILE A C 1
ATOM 1566 O O . ILE A 1 202 ? 18.088 -7.828 -16.406 1.00 97.38 202 ILE A O 1
ATOM 1570 N N . ALA A 1 203 ? 19.092 -5.968 -17.158 1.00 95.81 203 ALA A N 1
ATOM 1571 C CA . ALA A 1 203 ? 17.969 -5.061 -16.915 1.00 95.81 203 ALA A CA 1
ATOM 1572 C C . ALA A 1 203 ? 17.030 -4.857 -18.120 1.00 95.81 203 ALA A C 1
ATOM 1574 O O . ALA A 1 203 ? 16.128 -4.020 -18.063 1.00 95.81 203 ALA A O 1
ATOM 1575 N N . ASP A 1 204 ? 17.200 -5.624 -19.199 1.00 97.75 204 ASP A N 1
ATOM 1576 C CA . ASP A 1 204 ? 16.296 -5.566 -20.355 1.00 97.75 204 ASP A CA 1
ATOM 1577 C C . ASP A 1 204 ? 14.880 -6.040 -19.988 1.00 97.75 204 ASP A C 1
ATOM 1579 O O . ASP A 1 204 ? 13.890 -5.474 -20.451 1.00 97.75 204 ASP A O 1
ATOM 1583 N N . TRP A 1 205 ? 14.764 -7.032 -19.100 1.00 97.38 205 TRP A N 1
ATOM 1584 C CA . TRP A 1 205 ? 13.489 -7.618 -18.673 1.00 97.38 205 TRP A CA 1
ATOM 1585 C C . TRP A 1 205 ? 12.510 -6.613 -18.049 1.00 97.38 205 TRP A C 1
ATOM 1587 O O . TRP A 1 205 ? 11.397 -6.491 -18.566 1.00 97.38 205 TRP A O 1
ATOM 1597 N N . PRO A 1 206 ? 12.876 -5.823 -17.019 1.00 95.75 206 PRO A N 1
ATOM 1598 C CA . PRO A 1 206 ? 11.972 -4.811 -16.477 1.00 95.75 206 PRO A CA 1
ATOM 1599 C C . PRO A 1 206 ? 11.634 -3.703 -17.492 1.00 95.75 206 PRO A C 1
ATOM 1601 O O . PRO A 1 206 ? 10.528 -3.165 -17.453 1.00 95.75 206 PRO A O 1
ATOM 1604 N N . LEU A 1 207 ? 12.527 -3.371 -18.437 1.00 93.88 207 LEU A N 1
ATOM 1605 C CA . LEU A 1 207 ? 12.220 -2.419 -19.519 1.00 93.88 207 LEU A CA 1
ATOM 1606 C C . LEU A 1 207 ? 11.187 -2.988 -20.502 1.00 93.88 207 LEU A C 1
ATOM 1608 O O . LEU A 1 207 ? 10.257 -2.283 -20.902 1.00 93.88 207 LEU A O 1
ATOM 1612 N N . LEU A 1 208 ? 11.317 -4.266 -20.865 1.00 96.00 208 LEU A N 1
ATOM 1613 C CA . LEU A 1 208 ? 10.337 -4.973 -21.688 1.00 96.00 208 LEU A CA 1
ATOM 1614 C C . LEU A 1 208 ? 8.996 -5.102 -20.963 1.00 96.00 208 LEU A C 1
ATOM 1616 O O . LEU A 1 208 ? 7.965 -4.847 -21.578 1.00 96.00 208 LEU A O 1
ATOM 1620 N N . ASN A 1 209 ? 8.996 -5.404 -19.662 1.00 96.00 209 ASN A N 1
ATOM 1621 C CA . ASN A 1 209 ? 7.786 -5.437 -18.841 1.00 96.00 209 ASN A CA 1
ATOM 1622 C C . ASN A 1 209 ? 7.062 -4.081 -18.848 1.00 96.00 209 ASN A C 1
ATOM 1624 O O . ASN A 1 209 ? 5.851 -4.025 -19.066 1.00 96.00 209 ASN A O 1
ATOM 1628 N N . PHE A 1 210 ? 7.805 -2.980 -18.691 1.00 94.25 210 PHE A N 1
ATOM 1629 C CA . PHE A 1 210 ? 7.264 -1.625 -18.797 1.00 94.25 210 PHE A CA 1
ATOM 1630 C C . PHE A 1 210 ? 6.644 -1.360 -20.181 1.00 94.25 210 PHE A C 1
ATOM 1632 O O . PHE A 1 210 ? 5.494 -0.919 -20.294 1.00 94.25 210 PHE A O 1
ATOM 1639 N N . ALA A 1 211 ? 7.387 -1.649 -21.252 1.00 91.06 211 ALA A N 1
ATOM 1640 C CA . ALA A 1 211 ? 6.935 -1.399 -22.618 1.00 91.06 211 ALA A CA 1
ATOM 1641 C C . ALA A 1 211 ? 5.714 -2.255 -22.991 1.00 91.06 211 ALA A C 1
ATOM 1643 O O . ALA A 1 211 ? 4.765 -1.756 -23.600 1.00 91.06 211 ALA A O 1
ATOM 1644 N N . LEU A 1 212 ? 5.710 -3.527 -22.591 1.00 91.88 212 LEU A N 1
ATOM 1645 C CA . LEU A 1 212 ? 4.652 -4.478 -22.907 1.00 91.88 212 LEU A CA 1
ATOM 1646 C C . LEU A 1 212 ? 3.360 -4.138 -22.161 1.00 91.88 212 LEU A C 1
ATOM 1648 O O . LEU A 1 212 ? 2.312 -4.043 -22.795 1.00 91.88 212 LEU A O 1
ATOM 1652 N N . ASN A 1 213 ? 3.427 -3.819 -20.865 1.00 90.06 213 ASN A N 1
ATOM 1653 C CA . ASN A 1 213 ? 2.255 -3.359 -20.111 1.00 90.06 213 ASN A CA 1
ATOM 1654 C C . ASN A 1 213 ? 1.670 -2.056 -20.677 1.00 90.06 213 ASN A C 1
ATOM 1656 O O . ASN A 1 2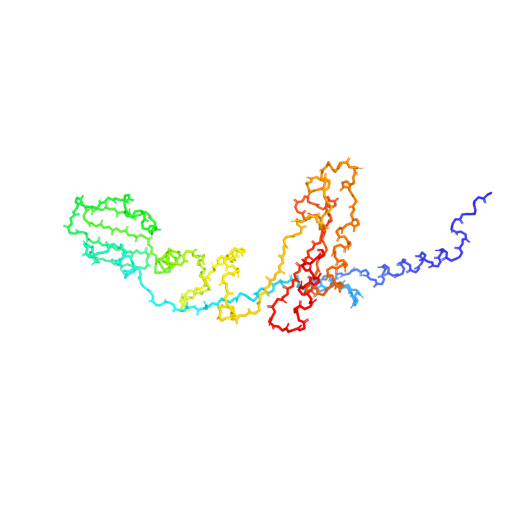13 ? 0.446 -1.895 -20.757 1.00 90.06 213 ASN A O 1
ATOM 1660 N N . THR A 1 214 ? 2.534 -1.154 -21.155 1.00 89.31 214 THR A N 1
ATOM 1661 C CA . THR A 1 214 ? 2.112 0.072 -21.849 1.00 89.31 214 THR A CA 1
ATOM 1662 C C . THR A 1 214 ? 1.368 -0.260 -23.146 1.00 89.31 214 THR A C 1
ATOM 1664 O O . THR A 1 214 ? 0.271 0.250 -23.382 1.00 89.31 214 THR A O 1
ATOM 1667 N N . ALA A 1 215 ? 1.914 -1.161 -23.969 1.00 90.56 215 ALA A N 1
ATOM 1668 C CA . ALA A 1 215 ? 1.316 -1.573 -25.239 1.00 90.56 215 ALA A CA 1
ATOM 1669 C C . ALA A 1 215 ? 0.003 -2.362 -25.061 1.00 90.56 215 ALA A C 1
ATOM 1671 O O . ALA A 1 215 ? -0.947 -2.185 -25.830 1.00 90.56 215 ALA A O 1
ATOM 1672 N N . CYS A 1 216 ? -0.080 -3.199 -24.024 1.00 86.88 216 CYS A N 1
ATOM 1673 C CA . CYS A 1 216 ? -1.268 -3.982 -23.674 1.00 86.88 216 CYS A CA 1
ATOM 1674 C C . CYS A 1 216 ? -2.416 -3.114 -23.131 1.00 86.88 216 CYS A C 1
ATOM 1676 O O . CYS A 1 216 ? -3.588 -3.500 -23.215 1.00 86.88 216 CYS A O 1
ATOM 1678 N N . GLY A 1 217 ? -2.108 -1.896 -22.675 1.00 88.38 217 GLY A N 1
ATOM 1679 C CA . GLY A 1 217 ? -3.093 -0.883 -22.312 1.00 88.38 217 GLY A CA 1
ATOM 1680 C C . GLY A 1 217 ? -3.417 -0.848 -20.823 1.00 88.38 217 GLY A C 1
ATOM 1681 O O . GLY A 1 217 ? -4.583 -0.626 -20.463 1.00 88.38 217 GLY A O 1
ATOM 1682 N N . ALA A 1 218 ? -2.399 -1.030 -19.977 1.00 88.62 218 ALA A N 1
ATOM 1683 C CA . ALA A 1 218 ? -2.476 -0.695 -18.559 1.00 88.62 218 ALA A CA 1
ATOM 1684 C C . ALA A 1 218 ? -2.985 0.749 -18.370 1.00 88.62 218 ALA A C 1
ATOM 1686 O O . ALA A 1 218 ? -2.908 1.588 -19.272 1.00 88.62 218 ALA A O 1
ATOM 1687 N N . SER A 1 219 ? -3.586 1.040 -17.218 1.00 86.00 219 SER A N 1
ATOM 1688 C CA . SER A 1 219 ? -4.034 2.400 -16.897 1.00 86.00 219 SER A CA 1
ATOM 1689 C C . SER A 1 219 ? -2.853 3.331 -16.660 1.00 86.00 219 SER A C 1
ATOM 1691 O O . SER A 1 219 ? -2.871 4.456 -17.149 1.00 86.00 219 SER A O 1
ATOM 1693 N N . TRP A 1 220 ? -1.839 2.851 -15.944 1.00 94.69 220 TRP A N 1
ATOM 1694 C CA . TRP A 1 220 ? -0.549 3.512 -15.814 1.00 94.69 220 TRP A CA 1
ATOM 1695 C C . TRP A 1 220 ? 0.556 2.482 -15.618 1.00 94.69 220 TRP A C 1
ATOM 1697 O O . TRP A 1 220 ? 0.322 1.369 -15.140 1.00 94.69 220 TRP A O 1
ATOM 1707 N N . VAL A 1 221 ? 1.760 2.872 -16.021 1.00 89.50 221 VAL A N 1
ATOM 1708 C CA . VAL A 1 221 ? 2.969 2.056 -15.939 1.00 89.50 221 VAL A CA 1
ATOM 1709 C C . VAL A 1 221 ? 4.091 2.948 -15.428 1.00 89.50 221 VAL A C 1
ATOM 1711 O O . VAL A 1 221 ? 4.178 4.118 -15.803 1.00 89.50 221 VAL A O 1
ATOM 1714 N N . SER A 1 222 ? 4.930 2.412 -14.556 1.00 94.56 222 SER A N 1
ATOM 1715 C CA . SER A 1 222 ? 6.042 3.114 -13.918 1.00 94.56 222 SER A CA 1
ATOM 1716 C C . SER A 1 222 ? 7.336 2.332 -14.111 1.00 94.56 222 SER A C 1
ATOM 1718 O O . SER A 1 222 ? 7.331 1.103 -14.143 1.00 94.56 222 SER A O 1
ATOM 1720 N N . PHE A 1 223 ? 8.457 3.042 -14.224 1.00 95.50 223 PHE A N 1
ATOM 1721 C CA . PHE A 1 223 ? 9.792 2.450 -14.286 1.00 95.50 223 PHE A CA 1
ATOM 1722 C C . PHE A 1 223 ? 10.723 3.214 -13.354 1.00 95.50 223 PHE A C 1
ATOM 1724 O O . PHE A 1 223 ? 10.923 4.415 -13.530 1.00 95.50 223 PHE A O 1
ATOM 1731 N N . HIS A 1 224 ? 11.258 2.534 -12.346 1.00 94.31 224 HIS A N 1
ATOM 1732 C CA . HIS A 1 224 ? 12.000 3.148 -11.250 1.00 94.31 224 HIS A CA 1
ATOM 1733 C C . HIS A 1 224 ? 13.387 2.511 -11.088 1.00 94.31 224 HIS A C 1
ATOM 1735 O O . HIS A 1 224 ? 13.640 1.387 -11.524 1.00 94.31 224 HIS A O 1
ATOM 1741 N N . ASN A 1 225 ? 14.278 3.254 -10.430 1.00 95.94 225 ASN A N 1
ATOM 1742 C CA . ASN A 1 225 ? 15.626 2.828 -10.069 1.00 95.94 225 ASN A CA 1
ATOM 1743 C C . ASN A 1 225 ? 15.795 2.846 -8.548 1.00 95.94 225 ASN A C 1
ATOM 1745 O O . ASN A 1 225 ? 15.469 3.839 -7.897 1.00 95.94 225 ASN A O 1
ATOM 1749 N N . GLY A 1 226 ? 16.391 1.785 -8.013 1.00 90.81 226 GLY A N 1
ATOM 1750 C CA . GLY A 1 226 ? 16.885 1.719 -6.643 1.00 90.81 226 GLY A CA 1
ATOM 1751 C C . GLY A 1 226 ? 15.846 1.460 -5.554 1.00 90.81 226 GLY A C 1
ATOM 1752 O O . GLY A 1 226 ? 16.164 1.624 -4.374 1.00 90.81 226 GLY A O 1
ATOM 1753 N N . GLY A 1 227 ? 14.627 1.049 -5.905 1.00 89.88 227 GLY A N 1
ATOM 1754 C CA . GLY A 1 227 ? 13.652 0.588 -4.920 1.00 89.88 227 GLY A CA 1
ATOM 1755 C C . GLY A 1 227 ? 14.173 -0.638 -4.168 1.00 89.88 227 GLY A C 1
ATOM 1756 O O . GLY A 1 227 ? 14.818 -1.517 -4.745 1.00 89.88 227 GLY A O 1
ATOM 1757 N N . GLY A 1 228 ? 13.932 -0.664 -2.856 1.00 93.06 228 GLY A N 1
ATOM 1758 C CA . GLY A 1 228 ? 14.354 -1.736 -1.953 1.00 93.06 228 GLY A CA 1
ATOM 1759 C C . GLY A 1 228 ? 15.835 -1.704 -1.574 1.00 93.06 228 GLY A C 1
ATOM 1760 O O . GLY A 1 228 ? 16.163 -1.644 -0.395 1.00 93.06 228 GLY A O 1
ATOM 1761 N N . VAL A 1 229 ? 16.726 -1.728 -2.566 1.00 89.94 229 VAL A N 1
ATOM 1762 C CA . VAL A 1 229 ? 18.172 -1.942 -2.365 1.00 89.94 229 VAL A CA 1
ATOM 1763 C C . VAL A 1 229 ? 19.036 -0.690 -2.550 1.00 89.94 229 VAL A C 1
ATOM 1765 O O . VAL A 1 229 ? 20.248 -0.766 -2.362 1.00 89.94 229 VAL A O 1
ATOM 1768 N N . GLY A 1 230 ? 18.445 0.460 -2.890 1.00 87.88 230 GLY A N 1
ATOM 1769 C CA . GLY A 1 230 ? 19.137 1.743 -3.040 1.00 87.88 230 GLY A CA 1
ATOM 1770 C C . GLY A 1 230 ? 19.571 2.074 -4.474 1.00 87.88 230 GLY A C 1
ATOM 1771 O O . GLY A 1 230 ? 19.587 1.230 -5.369 1.00 87.88 230 GLY A O 1
ATOM 1772 N N . ILE A 1 231 ? 19.920 3.344 -4.702 1.00 93.06 231 ILE A N 1
ATOM 1773 C CA . ILE A 1 231 ? 20.223 3.912 -6.028 1.00 93.06 231 ILE A CA 1
ATOM 1774 C C . ILE A 1 231 ? 21.312 3.107 -6.752 1.00 93.06 231 ILE A C 1
ATOM 1776 O O . ILE A 1 231 ? 22.390 2.875 -6.209 1.00 93.06 231 ILE A O 1
ATOM 1780 N N . GLY A 1 232 ? 21.040 2.729 -8.007 1.00 89.69 232 GLY A N 1
ATOM 1781 C CA . GLY A 1 232 ? 21.999 2.038 -8.874 1.00 89.69 232 GLY A CA 1
ATOM 1782 C C . GLY A 1 232 ? 22.110 0.535 -8.618 1.00 89.69 232 GLY A C 1
ATOM 1783 O O . GLY A 1 232 ? 22.974 -0.112 -9.201 1.00 89.69 232 GLY A O 1
ATOM 1784 N N . ARG A 1 233 ? 21.256 -0.021 -7.748 1.00 90.56 233 ARG A N 1
ATOM 1785 C CA . ARG A 1 233 ? 21.283 -1.440 -7.354 1.00 90.56 233 ARG A CA 1
ATOM 1786 C C . ARG A 1 233 ? 20.054 -2.230 -7.815 1.00 90.56 233 ARG A C 1
ATOM 1788 O O . ARG A 1 233 ? 20.021 -3.449 -7.650 1.00 90.56 233 ARG A O 1
ATOM 1795 N N . SER A 1 234 ? 19.060 -1.561 -8.398 1.00 95.56 234 SER A N 1
ATOM 1796 C CA . SER A 1 234 ? 17.893 -2.205 -9.005 1.00 95.56 234 SER A CA 1
ATOM 1797 C C . SER A 1 234 ? 17.255 -1.345 -10.093 1.00 95.56 234 SER A C 1
ATOM 1799 O O . SER A 1 234 ? 17.254 -0.116 -10.006 1.00 95.56 234 SER A O 1
ATOM 1801 N N . LEU A 1 235 ? 16.675 -2.000 -11.096 1.00 97.00 235 LEU A N 1
ATOM 1802 C CA . LEU A 1 235 ? 15.789 -1.406 -12.096 1.00 97.00 235 LEU A CA 1
ATOM 1803 C C . LEU A 1 235 ? 14.505 -2.228 -12.145 1.00 97.00 235 LEU A C 1
ATOM 1805 O O . LEU A 1 235 ? 14.570 -3.452 -12.235 1.00 97.00 235 LEU A O 1
ATOM 1809 N N . HIS A 1 236 ? 13.343 -1.583 -12.054 1.00 97.88 236 HIS A N 1
ATOM 1810 C CA . HIS A 1 236 ? 12.082 -2.312 -11.939 1.00 97.88 236 HIS A CA 1
ATOM 1811 C C . HIS A 1 236 ? 10.864 -1.548 -12.457 1.00 97.88 236 HIS A C 1
ATOM 1813 O O . HIS A 1 236 ? 10.781 -0.320 -12.375 1.00 97.88 236 HIS A O 1
ATOM 1819 N N . ALA A 1 237 ? 9.872 -2.297 -12.931 1.00 96.94 237 ALA A N 1
ATOM 1820 C CA . ALA A 1 237 ? 8.646 -1.800 -13.535 1.00 96.94 237 ALA A CA 1
ATOM 1821 C C . ALA A 1 237 ? 7.399 -2.184 -12.731 1.00 96.94 237 ALA A C 1
ATOM 1823 O O . ALA A 1 237 ? 7.284 -3.284 -12.190 1.00 96.94 237 ALA A O 1
ATOM 1824 N N . GLY A 1 238 ? 6.448 -1.262 -12.675 1.00 93.62 238 GLY A N 1
ATOM 1825 C CA . GLY A 1 238 ? 5.141 -1.458 -12.068 1.00 93.62 238 GLY A CA 1
ATOM 1826 C C . GLY A 1 238 ? 4.064 -1.172 -13.096 1.00 93.62 238 GLY A C 1
ATOM 1827 O O . GLY A 1 238 ? 4.256 -0.362 -14.005 1.00 93.62 238 GLY A O 1
ATOM 1828 N N . PHE A 1 239 ? 2.921 -1.825 -12.955 1.00 91.88 239 PHE A N 1
ATOM 1829 C CA . PHE A 1 239 ? 1.741 -1.498 -13.737 1.00 91.88 239 PHE A CA 1
ATOM 1830 C C . PHE A 1 239 ? 0.520 -1.491 -12.837 1.00 91.88 239 PHE A C 1
ATOM 1832 O O . PHE A 1 239 ? 0.474 -2.152 -11.798 1.00 91.88 239 PHE A O 1
ATOM 1839 N N . VAL A 1 240 ? -0.491 -0.767 -13.291 1.00 89.88 240 VAL A N 1
ATOM 1840 C CA . VAL A 1 240 ? -1.827 -0.844 -12.730 1.00 89.88 240 VAL A CA 1
ATOM 1841 C C . VAL A 1 240 ? -2.847 -0.731 -13.854 1.00 89.88 240 VAL A C 1
ATOM 1843 O O . VAL A 1 240 ? -2.678 0.048 -14.797 1.00 89.88 240 VAL A O 1
ATOM 1846 N N . ILE A 1 241 ? -3.933 -1.489 -13.761 1.00 84.81 241 ILE A N 1
ATOM 1847 C CA . ILE A 1 241 ? -5.071 -1.446 -14.671 1.00 84.81 241 ILE A CA 1
ATOM 1848 C C . ILE A 1 241 ? -6.378 -1.301 -13.891 1.00 84.81 241 ILE A C 1
ATOM 1850 O O . ILE A 1 241 ? -6.588 -1.917 -12.857 1.00 84.81 241 ILE A O 1
ATOM 1854 N N . VAL A 1 242 ? -7.269 -0.452 -14.396 1.00 81.56 242 VAL A N 1
ATOM 1855 C CA . VAL A 1 242 ? -8.584 -0.202 -13.798 1.00 81.56 242 VAL A CA 1
ATOM 1856 C C . VAL A 1 242 ? -9.597 -1.093 -14.498 1.00 81.56 242 VAL A C 1
ATOM 1858 O O . VAL A 1 242 ? -9.715 -1.008 -15.721 1.00 81.56 242 VAL A O 1
ATOM 1861 N N . ALA A 1 243 ? -10.325 -1.898 -13.735 1.00 76.38 243 ALA A N 1
ATOM 1862 C CA . ALA A 1 243 ? -11.504 -2.637 -14.151 1.00 76.38 243 ALA A CA 1
ATOM 1863 C C . ALA A 1 243 ? -12.758 -1.810 -13.836 1.00 76.38 243 ALA A C 1
ATOM 1865 O O . ALA A 1 243 ? -13.226 -1.775 -12.705 1.00 76.38 243 ALA A O 1
ATOM 1866 N N . ASP A 1 244 ? -13.286 -1.111 -14.843 1.00 76.31 244 ASP A N 1
ATOM 1867 C CA . ASP A 1 244 ? -14.435 -0.200 -14.718 1.00 76.31 244 ASP A CA 1
ATOM 1868 C C . ASP A 1 244 ? -15.765 -0.796 -15.212 1.00 76.31 244 ASP A C 1
ATOM 1870 O O . ASP A 1 244 ? -16.732 -0.066 -15.414 1.00 76.31 244 ASP A O 1
ATOM 1874 N N . GLY A 1 245 ? -15.804 -2.108 -15.461 1.00 68.25 245 GLY A N 1
ATOM 1875 C CA . GLY A 1 245 ? -16.978 -2.812 -15.988 1.00 68.25 245 GLY A CA 1
ATOM 1876 C C . GLY A 1 245 ? -17.267 -2.563 -17.475 1.00 68.25 245 GLY A C 1
ATOM 1877 O O . GLY A 1 245 ? -18.204 -3.136 -18.028 1.00 68.25 245 GLY A O 1
ATOM 1878 N N . THR A 1 246 ? -16.480 -1.738 -18.177 1.00 70.19 246 THR A N 1
ATOM 1879 C CA . THR A 1 246 ? -16.730 -1.470 -19.599 1.00 70.19 246 THR A CA 1
ATOM 1880 C C . THR A 1 246 ? -16.142 -2.559 -20.504 1.00 70.19 246 THR A C 1
ATOM 1882 O O . THR A 1 246 ? -14.991 -2.977 -20.358 1.00 70.19 246 THR A O 1
ATOM 1885 N N . LYS A 1 247 ? -16.872 -2.935 -21.566 1.00 74.38 247 LYS A N 1
ATOM 1886 C CA . LYS A 1 247 ? -16.389 -3.877 -22.605 1.00 74.38 247 LYS A CA 1
ATOM 1887 C C . LYS A 1 247 ? -15.073 -3.449 -23.266 1.00 74.38 247 LYS A C 1
ATOM 1889 O O . LYS A 1 247 ? -14.302 -4.266 -23.765 1.00 74.38 247 LYS A O 1
ATOM 1894 N N . LYS A 1 248 ? -14.797 -2.140 -23.315 1.00 72.81 248 LYS A N 1
ATOM 1895 C CA . LYS A 1 248 ? -13.531 -1.612 -23.850 1.00 72.81 248 LYS A CA 1
ATOM 1896 C C . LYS A 1 248 ? -12.349 -1.977 -22.946 1.00 72.81 248 LYS A C 1
ATOM 1898 O O . LYS A 1 248 ? -11.224 -2.096 -23.439 1.00 72.81 248 LYS A O 1
ATOM 1903 N N . ARG A 1 249 ? -12.595 -2.114 -21.643 1.00 76.62 249 ARG A N 1
ATOM 1904 C CA . ARG A 1 249 ? -11.579 -2.371 -20.629 1.00 76.62 249 ARG A CA 1
ATOM 1905 C C . ARG A 1 249 ? -11.327 -3.852 -20.396 1.00 76.62 249 ARG A C 1
ATOM 1907 O O . ARG A 1 249 ? -10.173 -4.203 -20.186 1.00 76.62 249 ARG A O 1
ATOM 1914 N N . GLU A 1 250 ? -12.334 -4.692 -20.605 1.00 72.06 250 GLU A N 1
ATOM 1915 C CA . GLU A 1 250 ? -12.235 -6.161 -20.635 1.00 72.06 250 GLU A CA 1
ATOM 1916 C C . GLU A 1 250 ? -11.051 -6.650 -21.493 1.00 72.06 250 GLU A C 1
ATOM 1918 O O . GLU A 1 250 ? -10.098 -7.226 -20.979 1.00 72.06 250 GLU A O 1
ATOM 1923 N N . LYS A 1 251 ? -10.990 -6.255 -22.772 1.00 78.81 251 LYS A N 1
ATOM 1924 C CA . LYS A 1 251 ? -9.879 -6.631 -23.674 1.00 78.81 251 LYS A CA 1
ATOM 1925 C C . LYS A 1 251 ? -8.503 -6.102 -23.255 1.00 78.81 251 LYS A C 1
ATOM 1927 O O . LYS A 1 251 ? -7.480 -6.527 -23.789 1.00 78.81 251 LYS A O 1
ATOM 1932 N N . ARG A 1 252 ? -8.443 -5.062 -22.420 1.00 82.12 252 ARG A N 1
ATOM 1933 C CA . ARG A 1 252 ? -7.171 -4.539 -21.891 1.00 82.12 252 ARG A CA 1
ATOM 1934 C C . ARG A 1 252 ? -6.759 -5.322 -20.651 1.00 82.12 252 ARG A C 1
ATOM 1936 O O . ARG A 1 252 ? -5.584 -5.627 -20.534 1.00 82.12 252 ARG A O 1
ATOM 1943 N N . LEU A 1 253 ? -7.713 -5.677 -19.791 1.00 75.31 253 LEU A N 1
ATOM 1944 C CA . LEU A 1 253 ? -7.495 -6.553 -18.640 1.00 75.31 253 LEU A CA 1
ATOM 1945 C C . LEU A 1 253 ? -6.943 -7.902 -19.082 1.00 75.31 253 LEU A C 1
ATOM 1947 O O . LEU A 1 253 ? -5.889 -8.292 -18.600 1.00 75.31 253 LEU A O 1
ATOM 1951 N N . GLU A 1 254 ? -7.576 -8.539 -20.069 1.00 76.12 254 GLU A N 1
ATOM 1952 C CA . GLU A 1 254 ? -7.091 -9.805 -20.630 1.00 76.12 254 GLU A CA 1
ATOM 1953 C C . GLU A 1 254 ? -5.643 -9.694 -21.116 1.00 76.12 254 GLU A C 1
ATOM 1955 O O . GLU A 1 254 ? -4.805 -10.520 -20.778 1.00 76.12 254 GLU A O 1
ATOM 1960 N N . ARG A 1 255 ? -5.316 -8.643 -21.879 1.00 85.56 255 ARG A N 1
ATOM 1961 C CA . ARG A 1 255 ? -3.965 -8.469 -22.429 1.00 85.56 255 ARG A CA 1
ATOM 1962 C C . ARG A 1 255 ? -2.921 -8.140 -21.367 1.00 85.56 255 ARG A C 1
ATOM 1964 O O . ARG A 1 255 ? -1.817 -8.649 -21.460 1.00 85.56 255 ARG A O 1
ATOM 1971 N N . VAL A 1 256 ? -3.246 -7.280 -20.403 1.00 80.31 256 VAL A N 1
ATOM 1972 C CA . VAL A 1 256 ? -2.309 -6.834 -19.357 1.00 80.31 256 VAL A CA 1
ATOM 1973 C C . VAL A 1 256 ? -2.065 -7.920 -18.313 1.00 80.31 256 VAL A C 1
ATOM 1975 O O . VAL A 1 256 ? -0.947 -8.055 -17.846 1.00 80.31 256 VAL A O 1
ATOM 1978 N N . LEU A 1 257 ? -3.074 -8.723 -17.970 1.00 80.88 257 LEU A N 1
ATOM 1979 C CA . LEU A 1 257 ? -2.940 -9.790 -16.968 1.00 80.88 257 LEU A CA 1
ATOM 1980 C C . LEU A 1 257 ? -2.414 -11.116 -17.547 1.00 80.88 257 LEU A C 1
ATOM 1982 O O . LEU A 1 257 ? -2.382 -12.120 -16.843 1.00 80.88 257 LEU A O 1
ATOM 1986 N N . THR A 1 258 ? -2.023 -11.128 -18.824 1.00 78.88 258 THR A N 1
ATOM 1987 C CA . THR A 1 258 ? -1.427 -12.296 -19.499 1.00 78.88 258 THR A CA 1
ATOM 1988 C C . THR A 1 258 ? 0.078 -12.130 -19.745 1.00 78.88 258 THR A C 1
ATOM 1990 O O . THR A 1 258 ? 0.752 -13.117 -20.034 1.00 78.88 258 THR A O 1
ATOM 1993 N N . VAL A 1 259 ? 0.596 -10.897 -19.690 1.00 67.62 259 VAL A N 1
ATOM 1994 C CA . VAL A 1 259 ? 1.978 -10.552 -20.073 1.00 67.62 259 VAL A CA 1
ATOM 1995 C C . VAL A 1 259 ? 2.962 -10.524 -18.918 1.00 67.62 259 VAL A C 1
ATOM 1997 O O . VAL A 1 259 ? 2.536 -10.268 -17.774 1.00 67.62 259 VAL A O 1
#

Radius of gyration: 30.25 Å; chains: 1; bounding box: 74×55×84 Å

Sequence (259 aa):
MRSSIFKDFRVIILILAIAGSLVAISPHYEEGSLKTNLKLGLDFVGGSSIQLKLEGCMVEIQSSKEKIIGHELGDKYHLSNSGDDFVEFTCEDENATVIEDLKKLGYGTPTLEGNLIKFNITDIGATIIYLGKKTEYEILLLEEEPPKYEIRGAILTEEERKGLTDEEIKAPVVIGRDHLDCGSVASPYRETEDMRDGSDAIADWPLLNFALNTACGASWVSFHNGGGVGIGRSLHAGFVIVADGTKKREKRLERVLTV

Foldseek 3Di:
DPDPPVVDVVSVVVVVVVVVVCVQQPWDDDPNDIDGNPPPDPPVPDPDDDPPPDPWDKDQDDFFLCVLLDVVVPDQWAWDDDDQFKTKIFGPDQVVDDQVVSVVLVLPRWDDDRRMIMRRGHRLSSVQSSCCVVVVFHWDFDDVVSTIITTHDDDDDPVRVVVDDPVRPPFKDKDWDDQLDDQWKQACVPNLPPPVVPCRRVQVRNVCLQVQLVVLPFPDKDWDAQPPNGHPRMIGMITMHIGGVDPVRVSSCVRNVVD

Secondary structure (DSSP, 8-state):
-PPPGGG-HHHHHHHHHHHHHHHHH--EEETTEEE---TTS---SS------------EE----HHHHHHHHH-TTEEEEEE-SS-EEEEES-GGG--HHHHHTT-SS--EEETTEEEE---HHHHHHHHHHHHHSSEEEEEEETTEEEEEEPPPPPHHHHHH--TTT--SPEEEE--S-STTTEE-TTTTTTT-TTS-TT--HHHHHHHHHHHHHT-SEEEEEESTTT-TTS-EEEEEEEEE-S-HHHHHHHHHHTT-

pLDDT: mean 80.73, std 17.02, range [30.81, 98.19]